Protein AF-A0A7K4H9S7-F1 (afdb_monomer_lite)

Sequence (208 aa):
MGQKSSYREFIDPIFLKMKRNSKYIYDKLTEPKIVKISIYFSLLTFLPGLIFGLIIAIRFGGFEYSIWFNWISDLGTTRYTPAPFILDLTCILSSIFIIPLILNLSRLYSSHQNHKLDNSKKEHYIVLFRRIFGYIGVASLLVGVIGMFFLGVFSLDRSPFDLHYYFSTSAFGGFAVGAFFTGLAIVLRKRIFPKPVGYFMIFGPSTA

Secondary structure (DSSP, 8-state):
--SSHHHHHHHHHHHHHHHHHHHHHHHHHT-HHHHHHHHHHHHHHHHHHHHHHHHHHHHH-SS---TTTS-GGGGGSTTT-S-THHHHHHHHHHHHHHHHHHHHHHHHHHS---------HHHHHHHHHHHHHHHHHHHHHHHHHHHHHHHHHS-GGG-GGGHHHHHHHHHHHHHHHHHHHHHHHHHT-TTSS-HHHHHHHHHSGGG-

pLDDT: mean 87.65, std 12.25, range [45.66, 98.25]

Foldseek 3Di:
DPDPPVVCVVVVVVVVVVVVVVVVVLVVLQPPVNLVVLVVQLCVLQPVLLVVLVVQLCPPAPDHDDVVPDDSLCSLDSNRGVCNLSLLVSLQRNLVSCLSVLSNLLVVLVDPPPDPPPVDPVVVVLNVLLSVLSVQLSVLLNQLSQLSNVLSVQRPVRHPPPVNVVSVCSNLRSQLSSLQSNLVSCCSDCDPDHNVSSVCSNCVSVVD

Radius of gyration: 21.33 Å; chains: 1; bounding box: 47×60×57 Å

Structure (mmCIF, N/CA/C/O backbone):
data_AF-A0A7K4H9S7-F1
#
_entry.id   AF-A0A7K4H9S7-F1
#
loop_
_atom_site.group_PDB
_atom_site.id
_atom_site.type_symbol
_atom_site.label_atom_id
_atom_site.label_alt_id
_atom_site.label_comp_id
_atom_site.label_asym_id
_atom_site.label_entity_id
_atom_site.label_seq_id
_atom_site.pdbx_PDB_ins_code
_atom_site.Cartn_x
_atom_site.Cartn_y
_atom_site.Cartn_z
_atom_site.occupancy
_atom_site.B_iso_or_equiv
_atom_site.auth_seq_id
_atom_site.auth_comp_id
_atom_site.auth_asym_id
_atom_site.auth_atom_id
_atom_site.pdbx_PDB_model_num
ATOM 1 N N . MET A 1 1 ? -22.709 46.909 10.731 1.00 52.44 1 MET A N 1
ATOM 2 C CA . MET A 1 1 ? -22.505 45.514 11.191 1.00 52.44 1 MET A CA 1
ATOM 3 C C . MET A 1 1 ? -23.595 44.637 10.575 1.00 52.44 1 MET A C 1
ATOM 5 O O . MET A 1 1 ? -24.706 44.678 11.071 1.00 52.44 1 MET A O 1
ATOM 9 N N . GLY A 1 2 ? -23.343 43.917 9.472 1.00 57.62 2 GLY A N 1
ATOM 10 C CA . GLY A 1 2 ? -24.426 43.173 8.792 1.00 57.62 2 GLY A CA 1
ATOM 11 C C . GLY A 1 2 ? -24.030 42.205 7.670 1.00 57.62 2 GLY A C 1
ATOM 12 O O . GLY A 1 2 ? -24.878 41.855 6.868 1.00 57.62 2 GLY A O 1
ATOM 13 N N . GLN A 1 3 ? -22.768 41.765 7.580 1.00 52.59 3 GLN A N 1
ATOM 14 C CA . GLN A 1 3 ? -22.287 40.975 6.426 1.00 52.59 3 GLN A CA 1
ATOM 15 C C . GLN A 1 3 ? -21.792 39.556 6.776 1.00 52.59 3 GLN A C 1
ATOM 17 O O . GLN A 1 3 ? -21.432 38.791 5.888 1.00 52.59 3 GLN A O 1
ATOM 22 N N . LYS A 1 4 ? -21.783 39.168 8.063 1.00 53.28 4 LYS A N 1
ATOM 23 C CA . LYS A 1 4 ? -21.276 37.854 8.520 1.00 53.28 4 LYS A CA 1
ATOM 24 C C . LYS A 1 4 ? -22.313 36.714 8.523 1.00 53.28 4 LYS A C 1
ATOM 26 O O . LYS A 1 4 ? -21.896 35.563 8.594 1.00 53.28 4 LYS A O 1
ATOM 31 N N . SER A 1 5 ? -23.622 36.992 8.455 1.00 60.56 5 SER A N 1
ATOM 32 C CA . SER A 1 5 ? -24.663 35.936 8.508 1.00 60.56 5 SER A CA 1
ATOM 33 C C . SER A 1 5 ? -24.851 35.224 7.157 1.00 60.56 5 SER A C 1
ATOM 35 O O . SER A 1 5 ? -24.863 33.997 7.115 1.00 60.56 5 SER A O 1
ATOM 37 N N . SER A 1 6 ? -24.824 35.966 6.045 1.00 64.06 6 SER A N 1
ATOM 38 C CA . SER A 1 6 ? -25.056 35.418 4.696 1.00 64.06 6 SER A CA 1
ATOM 39 C C . SER A 1 6 ? -24.000 34.391 4.239 1.00 64.06 6 SER A C 1
ATOM 41 O O . SER A 1 6 ? -24.334 33.414 3.573 1.00 64.06 6 SER A O 1
ATOM 43 N N . TYR A 1 7 ? -22.732 34.545 4.644 1.00 61.22 7 TYR A N 1
ATOM 44 C CA . TYR A 1 7 ? -21.669 33.597 4.279 1.00 61.22 7 TYR A CA 1
ATOM 45 C C . TYR A 1 7 ? -21.786 32.243 4.993 1.00 61.22 7 TYR A C 1
ATOM 47 O O . TYR A 1 7 ? -21.480 31.211 4.397 1.00 61.22 7 TYR A O 1
ATOM 55 N N . ARG A 1 8 ? -22.234 32.220 6.257 1.00 61.38 8 ARG A N 1
ATOM 56 C CA . ARG A 1 8 ? -22.433 30.961 6.998 1.00 61.38 8 ARG A CA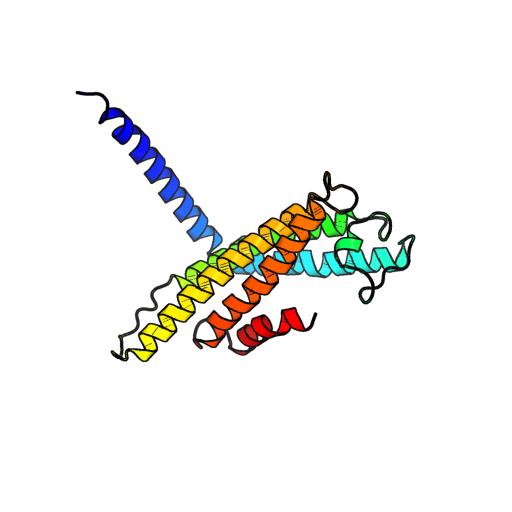 1
ATOM 57 C C . ARG A 1 8 ? -23.609 30.169 6.433 1.00 61.38 8 ARG A C 1
ATOM 59 O O . ARG A 1 8 ? -23.461 28.982 6.170 1.00 61.38 8 ARG A O 1
ATOM 66 N N . GLU A 1 9 ? -24.709 30.850 6.118 1.00 66.25 9 GLU A N 1
ATOM 67 C CA . GLU A 1 9 ? -25.906 30.233 5.527 1.00 66.25 9 GLU A CA 1
ATOM 68 C C . GLU A 1 9 ? -25.643 29.558 4.169 1.00 66.25 9 GLU A C 1
ATOM 70 O O . GLU A 1 9 ? -26.312 28.582 3.835 1.00 66.25 9 GLU A O 1
ATOM 75 N N . PHE A 1 10 ? -24.639 30.014 3.409 1.00 68.88 10 PHE A N 1
ATOM 76 C CA . PHE A 1 10 ? -24.241 29.391 2.141 1.00 68.88 10 PHE A CA 1
ATOM 77 C C . PHE A 1 10 ? -23.188 28.277 2.293 1.00 68.88 10 PHE A C 1
ATOM 79 O O . PHE A 1 10 ? -23.257 27.255 1.607 1.00 68.88 10 PHE A O 1
ATOM 86 N N . ILE A 1 11 ? -22.211 28.437 3.192 1.00 73.31 11 ILE A N 1
ATOM 87 C CA . ILE A 1 11 ? -21.112 27.469 3.369 1.00 73.31 11 ILE A CA 1
ATOM 88 C C . ILE A 1 11 ? -21.574 26.223 4.136 1.00 73.31 11 ILE A C 1
ATOM 90 O O . ILE A 1 11 ? -21.183 25.104 3.787 1.00 73.31 11 ILE A O 1
ATOM 94 N N . ASP A 1 12 ? -22.436 26.391 5.137 1.00 81.62 12 ASP A N 1
ATOM 95 C CA . ASP A 1 12 ? -22.930 25.300 5.979 1.00 81.62 12 ASP A CA 1
ATOM 96 C C . ASP A 1 12 ? -23.627 24.175 5.182 1.00 81.62 12 ASP A C 1
ATOM 98 O O . ASP A 1 12 ? -23.263 23.007 5.373 1.00 81.62 12 ASP A O 1
ATOM 102 N N . PRO A 1 13 ? -24.551 24.438 4.231 1.00 84.81 13 PRO A N 1
ATOM 103 C CA . PRO A 1 13 ? -25.171 23.374 3.440 1.00 84.81 13 PRO A CA 1
ATOM 104 C C . PRO A 1 13 ? -24.183 22.666 2.503 1.00 84.81 13 PRO A C 1
ATOM 106 O O . PRO A 1 13 ? -24.287 21.448 2.318 1.00 84.81 13 PRO A O 1
ATOM 109 N N . ILE A 1 14 ? -23.197 23.380 1.942 1.00 84.81 14 ILE A N 1
ATOM 110 C CA . ILE A 1 14 ? -22.151 22.779 1.095 1.00 84.81 14 ILE A CA 1
ATOM 111 C C . ILE A 1 14 ? -21.273 21.848 1.933 1.00 84.81 14 ILE A C 1
ATOM 113 O O . ILE A 1 14 ? -21.056 20.694 1.553 1.00 84.81 14 ILE A O 1
ATOM 117 N N . PHE A 1 15 ? -20.824 22.308 3.102 1.00 85.31 15 PHE A N 1
ATOM 118 C CA . PHE A 1 15 ? -19.991 21.519 4.003 1.00 85.31 15 PHE A CA 1
ATOM 119 C C . PHE A 1 15 ? -20.733 20.283 4.531 1.00 85.31 15 PHE A C 1
ATOM 121 O O . PHE A 1 15 ? -20.191 19.174 4.525 1.00 85.31 15 PHE A O 1
ATOM 128 N N . LEU A 1 16 ? -22.007 20.433 4.913 1.00 87.56 16 LEU A N 1
ATOM 129 C CA . LEU A 1 16 ? -22.864 19.315 5.319 1.00 87.56 16 LEU A CA 1
ATOM 130 C C . LEU A 1 16 ? -23.047 18.297 4.185 1.00 87.56 16 LEU A C 1
ATOM 132 O O . LEU A 1 16 ? -22.952 17.088 4.423 1.00 87.56 16 LEU A O 1
ATOM 136 N N . LYS A 1 17 ? -23.243 18.764 2.944 1.00 89.50 17 LYS A N 1
ATOM 137 C CA . LYS A 1 17 ? -23.333 17.901 1.757 1.00 89.50 17 LYS A CA 1
ATOM 138 C C . LYS A 1 17 ? -22.021 17.152 1.507 1.00 89.50 17 LYS A C 1
ATOM 140 O O . LYS A 1 17 ? -22.057 15.938 1.310 1.00 89.50 17 LYS A O 1
ATOM 145 N N . MET A 1 18 ? -20.872 17.830 1.574 1.00 87.88 18 MET A N 1
ATOM 146 C CA . MET A 1 18 ? -19.548 17.203 1.430 1.00 87.88 18 MET A CA 1
ATOM 147 C C . MET A 1 18 ? -19.296 16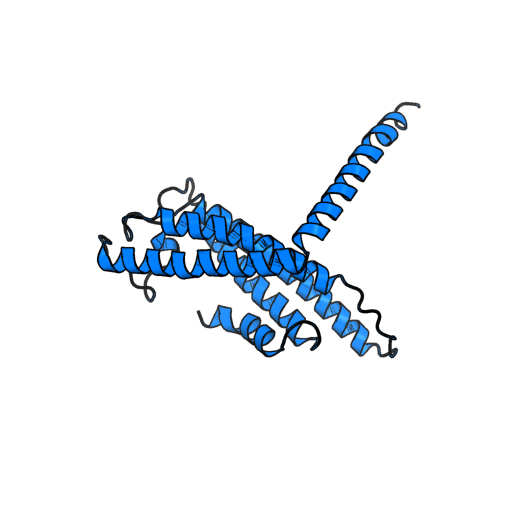.153 2.512 1.00 87.88 18 MET A C 1
ATOM 149 O O . MET A 1 18 ? -18.887 15.036 2.197 1.00 87.88 18 MET A O 1
ATOM 153 N N . LYS A 1 19 ? -19.610 16.468 3.773 1.00 90.12 19 LYS A N 1
ATOM 154 C CA . LYS A 1 19 ? -19.485 15.537 4.903 1.00 90.12 19 LYS A CA 1
ATOM 155 C C . LYS A 1 19 ? -20.365 14.300 4.717 1.00 90.12 19 LYS A C 1
ATOM 157 O O . LYS A 1 19 ? -19.905 13.183 4.947 1.00 90.12 19 LYS A O 1
ATOM 162 N N . ARG A 1 20 ? -21.613 14.481 4.269 1.00 90.44 20 ARG A N 1
ATOM 163 C CA . ARG A 1 20 ? -22.541 13.375 3.983 1.00 90.44 20 ARG A CA 1
ATOM 164 C C . ARG A 1 20 ? -22.033 12.496 2.841 1.00 90.44 20 ARG A C 1
ATOM 166 O O . ARG A 1 20 ? -22.052 11.276 2.971 1.00 90.44 20 ARG A O 1
ATOM 173 N N . ASN A 1 21 ? -21.542 13.105 1.764 1.00 91.56 21 ASN A N 1
ATOM 174 C CA . ASN A 1 21 ? -20.998 12.382 0.615 1.00 91.56 21 ASN A CA 1
ATOM 175 C C . ASN A 1 21 ? -19.716 11.621 0.976 1.00 91.56 21 ASN A C 1
ATOM 177 O O . ASN A 1 21 ? -19.591 10.452 0.630 1.00 91.56 21 ASN A O 1
ATOM 181 N N . SER A 1 22 ? -18.802 12.249 1.719 1.00 89.12 22 SER A N 1
ATOM 182 C CA . SER A 1 22 ? -17.575 11.612 2.210 1.00 89.12 22 SER A CA 1
ATOM 183 C C . SER A 1 22 ? -17.893 10.410 3.100 1.00 89.12 22 SER A C 1
ATOM 185 O O . SER A 1 22 ? -17.353 9.327 2.888 1.00 89.12 22 SER A O 1
ATOM 187 N N . LYS A 1 23 ? -18.858 10.556 4.020 1.00 91.19 23 LYS A N 1
ATOM 188 C CA . LYS A 1 23 ? -19.338 9.439 4.840 1.00 91.19 23 LYS A CA 1
ATOM 189 C C . LYS A 1 23 ? -19.920 8.312 3.984 1.00 91.19 23 LYS A C 1
ATOM 191 O O . LYS A 1 23 ? -19.557 7.165 4.193 1.00 91.19 23 LYS A O 1
ATOM 196 N N . TYR A 1 24 ? -20.773 8.628 3.011 1.00 93.44 24 TYR A N 1
ATOM 197 C CA . TYR A 1 24 ? -21.355 7.624 2.117 1.00 93.44 24 TYR A CA 1
ATOM 198 C C . TYR A 1 24 ? -20.285 6.860 1.319 1.00 93.44 24 TYR A C 1
ATOM 200 O O . TYR A 1 24 ? -20.331 5.635 1.242 1.00 93.44 24 TYR A O 1
ATOM 208 N N . ILE A 1 25 ? -19.293 7.569 0.769 1.00 92.75 25 ILE A N 1
ATOM 209 C CA . ILE A 1 25 ? -18.167 6.955 0.052 1.00 92.75 25 ILE A CA 1
ATOM 210 C C . ILE A 1 25 ? -17.357 6.065 0.998 1.00 92.75 25 ILE A C 1
ATOM 212 O O . ILE A 1 25 ? -17.068 4.923 0.656 1.00 92.75 25 ILE A O 1
ATOM 216 N N . TYR A 1 26 ? -17.027 6.559 2.192 1.00 93.44 26 TYR A N 1
ATOM 217 C CA . TYR A 1 26 ? -16.304 5.794 3.206 1.00 93.44 26 TYR A CA 1
ATOM 218 C C . TYR A 1 26 ? -17.061 4.527 3.625 1.00 93.44 26 TYR A C 1
ATOM 220 O O . TYR A 1 26 ? -16.482 3.441 3.663 1.00 93.44 26 TYR A O 1
ATOM 228 N N . ASP A 1 27 ? -18.361 4.641 3.896 1.00 93.81 27 ASP A N 1
ATOM 229 C CA . ASP A 1 27 ? -19.203 3.516 4.298 1.00 93.81 27 ASP A CA 1
ATOM 230 C C . ASP A 1 27 ? -19.249 2.453 3.196 1.00 93.81 27 ASP A C 1
ATOM 232 O O . ASP A 1 27 ? -19.072 1.273 3.499 1.00 93.81 27 ASP A O 1
ATOM 236 N N . LYS A 1 28 ? -19.377 2.876 1.929 1.00 95.38 28 LYS A N 1
ATOM 237 C CA . LYS A 1 28 ? -19.362 1.992 0.760 1.00 95.38 28 LYS A CA 1
ATOM 238 C C . LYS A 1 28 ? -18.003 1.314 0.574 1.00 95.38 28 LYS A C 1
ATOM 240 O O . LYS A 1 28 ? -17.934 0.093 0.502 1.00 95.38 28 LYS A O 1
ATOM 245 N N . LEU A 1 29 ? -16.905 2.076 0.550 1.00 94.50 29 LEU A N 1
ATOM 246 C CA . LEU A 1 29 ? -15.547 1.536 0.378 1.00 94.50 29 LEU A CA 1
ATOM 247 C C . LEU A 1 29 ? -15.145 0.565 1.496 1.00 94.50 29 LEU A C 1
ATOM 249 O O . LEU A 1 29 ? -14.322 -0.316 1.273 1.00 94.50 29 LEU A O 1
ATOM 253 N N . THR A 1 30 ? -15.727 0.703 2.688 1.00 95.12 30 THR A N 1
ATOM 254 C CA . THR A 1 30 ? -15.467 -0.189 3.828 1.00 95.12 30 THR A CA 1
ATOM 255 C C . THR A 1 30 ? -16.465 -1.342 3.953 1.00 95.12 30 THR A C 1
ATOM 257 O O . THR A 1 30 ? -16.426 -2.079 4.939 1.00 95.12 30 THR A O 1
ATOM 260 N N . GLU A 1 31 ? -17.353 -1.549 2.975 1.00 95.12 31 GLU A N 1
ATOM 261 C CA . GLU A 1 31 ? -18.225 -2.722 2.953 1.00 95.12 31 GLU A CA 1
ATOM 262 C C . GLU A 1 31 ? -17.398 -4.015 2.834 1.00 95.12 31 GLU A C 1
ATOM 264 O O . GLU A 1 31 ? -16.542 -4.110 1.951 1.00 95.12 31 GLU A O 1
ATOM 269 N N . PRO A 1 32 ? -17.679 -5.066 3.633 1.00 93.81 32 PRO A N 1
ATOM 270 C CA . PRO A 1 32 ? -16.899 -6.307 3.610 1.00 93.81 32 PRO A CA 1
ATOM 271 C C . PRO A 1 32 ? -16.787 -6.950 2.224 1.00 93.81 32 PRO A C 1
ATOM 273 O O . PRO A 1 32 ? -15.754 -7.529 1.895 1.00 93.81 32 PRO A O 1
ATOM 276 N N . LYS A 1 33 ? -17.838 -6.833 1.397 1.00 96.19 33 LYS A N 1
ATOM 277 C CA . LYS A 1 33 ? -17.833 -7.318 0.011 1.00 96.19 33 LYS A CA 1
ATOM 278 C C . LYS A 1 33 ? -16.808 -6.565 -0.838 1.00 96.19 33 LYS A C 1
ATOM 280 O O . LYS A 1 33 ? -16.013 -7.210 -1.513 1.00 96.19 33 LYS A O 1
ATOM 285 N N . ILE A 1 34 ? -16.802 -5.231 -0.766 1.00 96.50 34 ILE A N 1
ATOM 286 C CA . ILE A 1 34 ? -15.860 -4.388 -1.512 1.00 96.50 34 ILE A CA 1
ATOM 287 C C . ILE A 1 34 ? -14.441 -4.659 -1.028 1.00 96.50 34 ILE A C 1
ATOM 289 O O . ILE A 1 34 ? -13.596 -5.008 -1.839 1.00 96.50 34 ILE A O 1
ATOM 293 N N . VAL A 1 35 ? -14.203 -4.632 0.286 1.00 95.81 35 VAL A N 1
ATOM 294 C CA . VAL A 1 35 ? -12.881 -4.908 0.871 1.00 95.81 35 VAL A CA 1
ATOM 295 C C . VAL A 1 35 ? -12.344 -6.271 0.426 1.00 95.81 35 VAL A C 1
ATOM 297 O O . VAL A 1 35 ? -11.192 -6.366 0.015 1.00 95.81 35 VAL A O 1
ATOM 300 N N . LYS A 1 36 ? -13.169 -7.326 0.456 1.00 95.44 36 LYS A N 1
ATOM 301 C CA . LYS A 1 36 ? -12.761 -8.673 0.027 1.00 95.44 36 LYS A CA 1
ATOM 302 C C . LYS A 1 36 ? -12.381 -8.711 -1.456 1.00 95.44 36 LYS A C 1
ATOM 304 O O . LYS A 1 36 ? -11.350 -9.279 -1.800 1.00 95.44 36 LYS A O 1
ATOM 309 N N . ILE A 1 37 ? -13.197 -8.100 -2.316 1.00 96.69 37 ILE A N 1
ATOM 310 C CA . ILE A 1 37 ? -12.915 -7.983 -3.753 1.00 96.69 37 ILE A CA 1
ATOM 311 C C . ILE A 1 37 ? -11.605 -7.223 -3.966 1.00 96.69 37 ILE A C 1
ATOM 313 O O . ILE A 1 37 ? -10.736 -7.694 -4.692 1.00 96.69 37 ILE A O 1
ATOM 317 N N . SER A 1 38 ? -11.431 -6.096 -3.283 1.00 96.88 38 SER A N 1
ATOM 318 C CA . SER A 1 38 ? -10.234 -5.268 -3.370 1.00 96.88 38 SER A CA 1
ATOM 319 C C . SER A 1 38 ? -8.969 -6.011 -2.935 1.00 96.88 38 SER A C 1
ATOM 321 O O . SER A 1 38 ? -7.970 -5.918 -3.634 1.00 96.88 38 SER A O 1
ATOM 323 N N . ILE A 1 39 ? -9.022 -6.827 -1.874 1.00 94.81 39 ILE A N 1
ATOM 324 C CA . ILE A 1 39 ? -7.897 -7.692 -1.469 1.00 94.81 39 ILE A CA 1
ATOM 325 C C . ILE A 1 39 ? -7.534 -8.681 -2.583 1.00 94.81 39 ILE A C 1
ATOM 327 O O . ILE A 1 39 ? -6.356 -8.836 -2.910 1.00 94.81 39 ILE A O 1
ATOM 331 N N . TYR A 1 40 ? -8.525 -9.356 -3.177 1.00 96.00 40 TYR A N 1
ATOM 332 C CA . TYR A 1 40 ? -8.253 -10.300 -4.262 1.00 96.00 40 TYR A CA 1
ATOM 333 C C . TYR A 1 40 ? -7.664 -9.605 -5.481 1.00 96.00 40 TYR A C 1
ATOM 335 O O . TYR A 1 40 ? -6.671 -10.090 -6.011 1.00 96.00 40 TYR A O 1
ATOM 343 N N . PHE A 1 41 ? -8.223 -8.463 -5.887 1.00 96.12 41 PHE A N 1
ATOM 344 C CA . PHE A 1 41 ? -7.671 -7.688 -6.992 1.00 96.12 41 PHE A CA 1
ATOM 345 C C . PHE A 1 41 ? -6.258 -7.210 -6.685 1.00 96.12 41 PHE A C 1
ATOM 347 O O . PHE A 1 41 ? -5.393 -7.434 -7.515 1.00 96.12 41 PHE A O 1
ATOM 354 N N . SER A 1 42 ? -5.982 -6.662 -5.496 1.00 95.12 42 SER A N 1
ATOM 355 C CA . SER A 1 42 ? -4.628 -6.216 -5.150 1.00 95.12 42 SER A CA 1
ATOM 356 C C . SER A 1 42 ? -3.613 -7.358 -5.168 1.00 95.12 42 SER A C 1
ATOM 358 O O . SER A 1 42 ? -2.494 -7.170 -5.627 1.00 95.12 42 SER A O 1
ATOM 360 N N . LEU A 1 43 ? -3.988 -8.555 -4.699 1.00 93.25 43 LEU A N 1
ATOM 361 C CA . LEU A 1 43 ? -3.099 -9.721 -4.728 1.00 93.25 43 LEU A CA 1
ATOM 362 C C . LEU A 1 43 ? -2.902 -10.249 -6.154 1.00 93.25 43 LEU A C 1
ATOM 364 O O . LEU A 1 43 ? -1.782 -10.591 -6.526 1.00 93.25 43 LEU A O 1
ATOM 368 N N . LEU A 1 44 ? -3.978 -10.293 -6.945 1.00 94.25 44 LEU A N 1
ATOM 369 C CA . LEU A 1 44 ? -3.971 -10.772 -8.328 1.00 94.25 44 LEU A CA 1
ATOM 370 C C . LEU A 1 44 ? -3.286 -9.790 -9.287 1.00 94.25 44 LEU A C 1
ATOM 372 O O . LEU A 1 44 ? -2.765 -10.211 -10.312 1.00 94.25 44 LEU A O 1
ATOM 376 N N . THR A 1 45 ? -3.258 -8.497 -8.973 1.00 93.94 45 THR A N 1
ATOM 377 C CA . THR A 1 45 ? -2.460 -7.527 -9.725 1.00 93.94 45 THR A CA 1
ATOM 378 C C . THR A 1 45 ? -1.010 -7.564 -9.270 1.00 93.94 45 THR A C 1
ATOM 380 O O . THR A 1 45 ? -0.123 -7.692 -10.107 1.00 93.94 45 THR A O 1
ATOM 383 N N . PHE A 1 46 ? -0.754 -7.505 -7.957 1.00 93.81 46 PHE A N 1
ATOM 384 C CA . PHE A 1 46 ? 0.599 -7.332 -7.433 1.00 93.81 46 PHE A CA 1
ATOM 385 C C . PHE A 1 46 ? 1.503 -8.546 -7.655 1.00 93.81 46 PHE A C 1
ATOM 387 O O . PHE A 1 46 ? 2.569 -8.409 -8.249 1.00 93.81 46 PHE A O 1
ATOM 394 N N . LEU A 1 47 ? 1.089 -9.735 -7.200 1.00 94.19 47 LEU A N 1
ATOM 395 C CA . LEU A 1 47 ? 1.954 -10.919 -7.242 1.00 94.19 47 LEU A CA 1
ATOM 396 C C . LEU A 1 47 ? 2.216 -11.394 -8.680 1.00 94.19 47 LEU A C 1
ATOM 398 O O . LEU A 1 47 ? 3.385 -11.521 -9.042 1.00 94.19 47 LEU A O 1
ATOM 402 N N . PRO A 1 48 ? 1.193 -11.607 -9.534 1.00 94.75 48 PRO A N 1
ATOM 403 C CA . PRO A 1 48 ? 1.424 -11.925 -10.939 1.00 94.75 48 PRO A CA 1
ATOM 404 C C . PRO A 1 48 ? 2.210 -10.841 -11.670 1.00 94.75 48 PRO A C 1
ATOM 406 O O . PRO A 1 48 ? 3.139 -11.176 -12.393 1.00 94.75 48 PRO A O 1
ATOM 409 N N . GLY A 1 49 ? 1.894 -9.558 -11.460 1.00 94.31 49 GLY A N 1
ATOM 410 C CA . GLY A 1 49 ? 2.611 -8.451 -12.095 1.00 94.31 49 GLY A CA 1
ATOM 411 C C . GLY A 1 49 ? 4.105 -8.447 -11.766 1.00 94.31 49 GLY A C 1
ATOM 412 O O . GLY A 1 49 ? 4.936 -8.345 -12.668 1.00 94.31 49 GLY A O 1
ATOM 413 N N . LEU A 1 50 ? 4.451 -8.664 -10.493 1.00 93.81 50 LEU A N 1
ATOM 414 C CA . LEU A 1 50 ? 5.838 -8.791 -10.044 1.00 93.81 50 LEU A CA 1
ATOM 415 C C . LEU A 1 50 ? 6.529 -10.022 -10.649 1.00 93.81 50 LEU A C 1
ATOM 417 O O . LEU A 1 50 ? 7.645 -9.912 -11.153 1.00 93.81 50 LEU A O 1
ATOM 421 N N . ILE A 1 51 ? 5.865 -11.183 -10.639 1.00 94.69 51 ILE A N 1
ATOM 422 C CA . ILE A 1 51 ? 6.403 -12.426 -11.216 1.00 94.69 51 ILE A CA 1
ATOM 423 C C . ILE A 1 51 ? 6.636 -12.267 -12.723 1.00 94.69 51 ILE A C 1
ATOM 425 O O . ILE A 1 51 ? 7.690 -12.657 -13.219 1.00 94.69 51 ILE A O 1
ATOM 429 N N . PHE A 1 52 ? 5.694 -11.671 -13.457 1.00 94.06 52 PHE A N 1
ATOM 430 C CA . PHE A 1 52 ? 5.856 -11.413 -14.887 1.00 94.06 52 PHE A CA 1
ATOM 431 C C . PHE A 1 52 ? 7.000 -10.437 -15.157 1.00 94.06 52 PHE A C 1
ATOM 433 O O . PHE A 1 52 ? 7.825 -10.717 -16.024 1.00 94.06 52 PHE A O 1
ATOM 440 N N . GLY A 1 53 ? 7.094 -9.343 -14.396 1.00 92.81 53 GLY A N 1
ATOM 441 C CA . GLY A 1 53 ? 8.211 -8.401 -14.497 1.00 92.81 53 GLY A CA 1
ATOM 442 C C . GLY A 1 53 ? 9.562 -9.088 -14.285 1.00 92.81 53 GLY A C 1
ATOM 443 O O . GLY A 1 53 ? 10.478 -8.900 -15.083 1.00 92.81 53 GLY A O 1
ATOM 444 N N . LEU A 1 54 ? 9.650 -9.959 -13.277 1.00 93.06 54 LEU A N 1
ATOM 445 C CA . LEU A 1 54 ? 10.845 -10.744 -12.979 1.00 93.06 54 LEU A CA 1
ATOM 446 C C . LEU A 1 54 ? 11.203 -11.725 -14.104 1.00 93.06 54 LEU A C 1
ATOM 448 O O . LEU A 1 54 ? 12.351 -11.768 -14.540 1.00 93.06 54 LEU A O 1
ATOM 452 N N . ILE A 1 55 ? 10.234 -12.511 -14.584 1.00 93.38 55 ILE A N 1
ATOM 453 C CA . ILE A 1 55 ? 10.451 -13.467 -15.681 1.00 93.38 55 ILE A CA 1
ATOM 454 C C . ILE A 1 55 ? 10.949 -12.730 -16.924 1.00 93.38 55 ILE A C 1
ATOM 456 O O . ILE A 1 55 ? 11.870 -13.204 -17.590 1.00 93.38 55 ILE A O 1
ATOM 460 N N . ILE A 1 56 ? 10.362 -11.570 -17.224 1.00 93.31 56 ILE A N 1
ATOM 461 C CA . ILE A 1 56 ? 10.744 -10.769 -18.383 1.00 93.31 56 ILE A CA 1
ATOM 462 C C . ILE A 1 56 ? 12.159 -10.214 -18.223 1.00 93.31 56 ILE A C 1
ATOM 464 O O . ILE A 1 56 ? 12.946 -10.325 -19.160 1.00 93.31 56 ILE A O 1
ATOM 468 N N . ALA A 1 57 ? 12.511 -9.690 -17.048 1.00 93.06 57 ALA A N 1
ATOM 469 C CA . ALA A 1 57 ? 13.860 -9.200 -16.778 1.00 93.06 57 ALA A CA 1
ATOM 470 C C . ALA A 1 57 ? 14.914 -10.313 -16.907 1.00 93.06 57 ALA A C 1
ATOM 472 O O . ALA A 1 57 ? 15.922 -10.134 -17.580 1.00 93.06 57 ALA A O 1
ATOM 473 N N . ILE A 1 58 ? 14.657 -11.501 -16.347 1.00 90.94 58 ILE A N 1
ATOM 474 C CA . ILE A 1 58 ? 15.609 -12.624 -16.388 1.00 90.94 58 ILE A CA 1
ATOM 475 C C . ILE A 1 58 ? 15.772 -13.194 -17.805 1.00 90.94 58 ILE A C 1
ATOM 477 O O . ILE A 1 58 ? 16.860 -13.625 -18.179 1.00 90.94 58 ILE A O 1
ATOM 481 N N . ARG A 1 59 ? 14.691 -13.268 -18.593 1.00 91.88 59 ARG A N 1
ATOM 482 C CA . ARG A 1 59 ? 14.713 -13.927 -19.913 1.00 91.88 59 ARG A CA 1
ATOM 483 C C . ARG A 1 59 ? 15.031 -12.991 -21.072 1.00 91.88 59 ARG A C 1
ATOM 485 O O . ARG A 1 59 ? 15.581 -13.450 -22.068 1.00 91.88 59 ARG A O 1
ATOM 492 N N . PHE A 1 60 ? 14.631 -11.730 -20.965 1.00 91.38 60 PHE A N 1
ATOM 493 C CA . PHE A 1 60 ? 14.653 -10.764 -22.064 1.00 91.38 60 PHE A CA 1
ATOM 494 C C . PHE A 1 60 ? 15.314 -9.433 -21.678 1.00 91.38 60 PHE A C 1
ATOM 496 O O . PHE A 1 60 ? 15.365 -8.525 -22.506 1.00 91.38 60 PHE A O 1
ATOM 503 N N . GLY A 1 61 ? 15.789 -9.286 -20.437 1.00 86.06 61 GLY A N 1
ATOM 504 C CA . GLY A 1 61 ? 16.537 -8.115 -19.990 1.00 86.06 61 GLY A CA 1
ATOM 505 C C . GLY A 1 61 ? 17.915 -8.032 -20.639 1.00 86.06 61 GLY A C 1
ATOM 506 O O . GLY A 1 61 ? 18.549 -9.046 -20.923 1.00 86.06 61 GLY A O 1
ATOM 507 N N . GLY A 1 62 ? 18.384 -6.805 -20.878 1.00 77.12 62 GLY A N 1
ATOM 508 C CA . GLY A 1 62 ? 19.727 -6.564 -21.416 1.00 77.12 62 GLY A CA 1
ATOM 509 C C . GLY A 1 62 ? 20.838 -6.707 -20.371 1.00 77.12 62 GLY A C 1
ATOM 510 O O . GLY A 1 62 ? 21.987 -6.950 -20.728 1.00 77.12 62 GLY A O 1
ATOM 511 N N . PHE A 1 63 ? 20.498 -6.570 -19.087 1.00 81.12 63 PHE A N 1
ATOM 512 C CA . PHE A 1 63 ? 21.406 -6.710 -17.950 1.00 81.12 63 PHE A CA 1
ATOM 513 C C . PHE A 1 63 ? 20.889 -7.782 -16.991 1.00 81.12 63 PHE A C 1
ATOM 515 O O . PHE A 1 63 ? 19.679 -7.945 -16.834 1.00 81.12 63 PHE A O 1
ATOM 522 N N . GLU A 1 64 ? 21.805 -8.482 -16.318 1.00 85.69 64 GLU A N 1
ATOM 523 C CA . GLU A 1 64 ? 21.459 -9.506 -15.331 1.00 85.69 64 GLU A CA 1
ATOM 524 C C . GLU A 1 64 ? 20.766 -8.871 -14.118 1.00 85.69 64 GLU A C 1
ATOM 526 O O . GLU A 1 64 ? 21.401 -8.236 -13.278 1.00 85.69 64 GLU A O 1
ATOM 531 N N . TYR A 1 65 ? 19.444 -9.030 -14.043 1.00 88.38 65 TYR A N 1
ATOM 532 C CA . TYR A 1 65 ? 18.659 -8.684 -12.863 1.00 88.38 65 TYR A CA 1
ATOM 533 C C . TYR A 1 65 ? 18.668 -9.846 -11.865 1.00 88.38 65 TYR A C 1
ATOM 535 O O . TYR A 1 65 ? 18.321 -10.978 -12.212 1.00 88.38 65 TYR A O 1
ATOM 543 N N . SER A 1 66 ? 18.980 -9.557 -10.603 1.00 87.75 66 SER A N 1
ATOM 544 C CA . SER A 1 66 ? 18.856 -10.501 -9.491 1.00 87.75 66 SER A CA 1
ATOM 545 C C . SER A 1 66 ? 18.143 -9.850 -8.313 1.00 87.75 66 SER A C 1
ATOM 547 O O . SER A 1 66 ? 18.565 -8.803 -7.836 1.00 87.75 66 SER A O 1
ATOM 549 N N . ILE A 1 67 ? 17.115 -10.512 -7.770 1.00 85.31 67 ILE A N 1
ATOM 550 C CA . ILE A 1 67 ? 16.365 -10.023 -6.594 1.00 85.31 67 ILE A CA 1
ATOM 551 C C . ILE A 1 67 ? 17.280 -9.811 -5.377 1.00 85.31 67 ILE A C 1
ATOM 553 O O . ILE A 1 67 ? 16.994 -8.980 -4.524 1.00 85.31 67 ILE A O 1
ATOM 557 N N . TRP A 1 68 ? 18.390 -10.54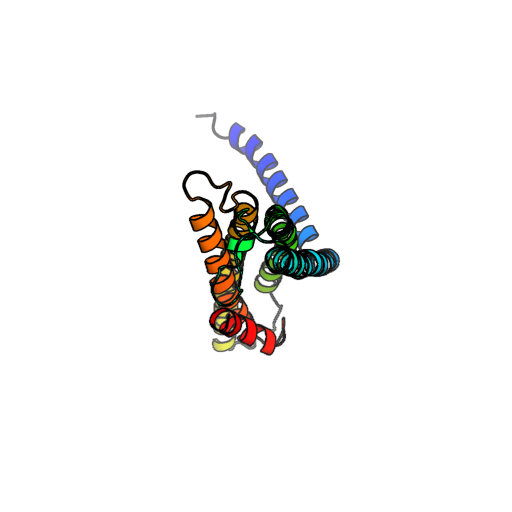7 -5.292 1.00 85.50 68 TRP A N 1
ATOM 558 C CA . TRP A 1 68 ? 19.327 -10.444 -4.171 1.00 85.50 68 TRP A CA 1
ATOM 559 C C . TRP A 1 68 ? 20.239 -9.217 -4.245 1.00 85.50 68 TRP A C 1
ATOM 561 O O . TRP A 1 68 ? 20.792 -8.814 -3.226 1.00 85.50 68 TRP A O 1
ATOM 571 N N . PHE A 1 69 ? 20.426 -8.650 -5.439 1.00 87.06 69 PHE A N 1
ATOM 572 C CA . PHE A 1 69 ? 21.403 -7.585 -5.687 1.00 87.06 69 PHE A CA 1
ATOM 573 C C . PHE A 1 69 ? 20.782 -6.311 -6.271 1.00 87.06 69 PHE A C 1
ATOM 575 O O . PHE A 1 69 ? 21.435 -5.270 -6.288 1.00 87.06 69 PHE A O 1
ATOM 582 N N . ASN A 1 70 ? 19.534 -6.378 -6.734 1.00 90.00 70 ASN A N 1
ATOM 583 C CA . ASN A 1 70 ? 18.806 -5.278 -7.350 1.00 90.00 70 ASN A CA 1
ATOM 584 C C . ASN A 1 70 ? 17.523 -4.972 -6.583 1.00 90.00 70 ASN A C 1
ATOM 586 O O . ASN A 1 70 ? 16.898 -5.849 -5.985 1.00 90.00 70 ASN A O 1
ATOM 590 N N . TRP A 1 71 ? 17.089 -3.718 -6.656 1.00 89.31 71 TRP A N 1
ATOM 591 C CA . TRP A 1 71 ? 15.831 -3.303 -6.055 1.00 89.31 71 TRP A CA 1
ATOM 592 C C . TRP A 1 71 ? 14.649 -3.795 -6.891 1.00 89.31 71 TRP A C 1
ATOM 594 O O . TRP A 1 71 ? 14.730 -3.948 -8.109 1.00 89.31 71 TRP A O 1
ATOM 604 N N . ILE A 1 72 ? 13.490 -3.990 -6.263 1.00 89.69 72 ILE A N 1
ATOM 605 C CA . ILE A 1 72 ? 12.251 -4.288 -7.005 1.00 89.69 72 ILE A CA 1
ATOM 606 C C . ILE A 1 72 ? 11.917 -3.144 -7.972 1.00 89.69 72 ILE A C 1
ATOM 608 O O . ILE A 1 72 ? 11.470 -3.387 -9.089 1.00 89.69 72 ILE A O 1
ATOM 612 N N . SER A 1 73 ? 12.183 -1.899 -7.569 1.00 88.69 73 SER A N 1
ATOM 613 C CA . SER A 1 73 ? 12.007 -0.719 -8.416 1.00 88.69 73 SER A CA 1
ATOM 614 C C . SER A 1 73 ? 12.870 -0.738 -9.675 1.00 88.69 73 SER A C 1
ATOM 616 O O . SER A 1 73 ? 12.481 -0.111 -10.655 1.00 88.69 73 SER A O 1
ATOM 618 N N . ASP A 1 74 ? 13.980 -1.486 -9.696 1.00 90.81 74 ASP A N 1
ATOM 619 C CA . ASP A 1 74 ? 14.824 -1.639 -10.888 1.00 90.81 74 ASP A CA 1
ATOM 620 C C . ASP A 1 74 ? 14.098 -2.422 -12.003 1.00 90.81 74 ASP A C 1
ATOM 622 O O . ASP A 1 74 ? 14.439 -2.299 -13.175 1.00 90.81 74 ASP A O 1
ATOM 626 N N . LEU A 1 75 ? 13.014 -3.146 -11.694 1.00 90.81 75 LEU A N 1
ATOM 627 C CA . LEU A 1 75 ? 12.097 -3.672 -12.717 1.00 90.81 75 LEU A CA 1
ATOM 628 C C . LEU A 1 75 ? 11.280 -2.560 -13.408 1.00 90.81 75 LEU A C 1
ATOM 630 O O . LEU A 1 75 ? 10.513 -2.836 -14.321 1.00 90.81 75 LEU A O 1
ATOM 634 N N . GLY A 1 76 ? 11.404 -1.305 -12.978 1.00 89.81 76 GLY A N 1
ATOM 635 C CA . GLY A 1 76 ? 10.792 -0.130 -13.602 1.00 89.81 76 GLY A CA 1
ATOM 636 C C . GLY A 1 76 ? 11.704 0.594 -14.598 1.00 89.81 76 GLY A C 1
ATOM 637 O O . GLY A 1 76 ? 11.328 1.666 -15.077 1.00 89.81 76 GLY A O 1
ATOM 638 N N . THR A 1 77 ? 12.890 0.047 -14.905 1.00 90.50 77 THR A N 1
ATOM 639 C CA . THR A 1 77 ? 13.812 0.602 -15.912 1.00 90.50 77 THR A CA 1
ATOM 640 C C . THR A 1 77 ? 13.963 -0.304 -17.134 1.00 90.50 77 THR A C 1
ATOM 642 O O . THR A 1 77 ? 14.058 -1.529 -17.036 1.00 90.50 77 THR A O 1
ATOM 645 N N . THR A 1 78 ? 14.052 0.335 -18.299 1.00 91.00 78 THR A N 1
ATOM 646 C CA . THR A 1 78 ? 14.410 -0.247 -19.599 1.00 91.00 78 THR A CA 1
ATOM 647 C C . THR A 1 78 ? 15.780 -0.917 -19.597 1.00 91.00 78 THR A C 1
ATOM 649 O O . THR A 1 78 ? 16.038 -1.786 -20.429 1.00 91.00 78 THR A O 1
ATOM 652 N N . ARG A 1 79 ? 16.648 -0.566 -18.637 1.00 90.12 79 ARG A N 1
ATOM 653 C CA . ARG A 1 79 ? 17.942 -1.221 -18.442 1.00 90.12 79 ARG A CA 1
ATOM 654 C C . ARG A 1 79 ? 17.782 -2.701 -18.089 1.00 90.12 79 ARG A C 1
ATOM 656 O O . ARG A 1 79 ? 18.459 -3.538 -18.675 1.00 90.12 79 ARG A O 1
ATOM 663 N N . TYR A 1 80 ? 16.904 -3.029 -17.142 1.00 90.56 80 TYR A N 1
ATOM 664 C CA . TYR A 1 80 ? 16.750 -4.405 -16.653 1.00 90.56 80 TYR A CA 1
ATOM 665 C C . TYR A 1 80 ? 15.568 -5.137 -17.278 1.00 90.56 80 TYR A C 1
ATOM 667 O O . TYR A 1 80 ? 15.598 -6.360 -17.373 1.00 90.56 80 TYR A O 1
ATOM 675 N N . THR A 1 81 ? 14.538 -4.424 -17.734 1.00 91.62 81 THR A N 1
ATOM 676 C CA . THR A 1 81 ? 13.382 -5.050 -18.376 1.00 91.62 81 THR A CA 1
ATOM 677 C C . THR A 1 81 ? 12.973 -4.316 -19.648 1.00 91.62 81 THR A C 1
ATOM 679 O O . THR A 1 81 ? 12.818 -3.100 -19.631 1.00 91.62 81 THR A O 1
ATOM 682 N N . PRO A 1 82 ? 12.713 -5.021 -20.761 1.00 91.12 82 PRO A N 1
ATOM 683 C CA . PRO A 1 82 ? 12.151 -4.402 -21.962 1.00 91.12 82 PRO A CA 1
ATOM 684 C C . PRO A 1 82 ? 10.697 -3.926 -21.778 1.00 91.12 82 PRO A C 1
ATOM 686 O O . PRO A 1 82 ? 10.184 -3.189 -22.618 1.00 91.12 82 PRO A O 1
ATOM 689 N N . ALA A 1 83 ? 10.019 -4.327 -20.696 1.00 92.25 83 ALA A N 1
ATOM 690 C CA . ALA A 1 83 ? 8.625 -3.978 -20.416 1.00 92.25 83 ALA A CA 1
ATOM 691 C C . ALA A 1 83 ? 8.445 -3.359 -19.010 1.00 92.25 83 ALA A C 1
ATOM 693 O O . ALA A 1 83 ? 7.701 -3.902 -18.188 1.00 92.25 83 ALA A O 1
ATOM 694 N N . PRO A 1 84 ? 9.077 -2.204 -18.712 1.00 92.06 84 PRO A N 1
ATOM 695 C CA . PRO A 1 84 ? 9.041 -1.590 -17.376 1.00 92.06 84 PRO A CA 1
ATOM 696 C C . PRO A 1 84 ? 7.636 -1.141 -16.956 1.00 92.06 84 PRO A C 1
ATOM 698 O O . PRO A 1 84 ? 7.301 -1.122 -15.775 1.00 92.06 84 PRO A O 1
ATOM 701 N N . PHE A 1 85 ? 6.765 -0.866 -17.933 1.00 93.19 85 PHE A N 1
ATOM 702 C CA . PHE A 1 85 ? 5.372 -0.486 -17.693 1.00 93.19 85 PHE A CA 1
ATOM 703 C C . PHE A 1 85 ? 4.562 -1.552 -16.935 1.00 93.19 85 PHE A C 1
ATOM 705 O O . PHE A 1 85 ? 3.516 -1.230 -16.374 1.00 93.19 85 PHE A O 1
ATOM 712 N N . ILE A 1 86 ? 5.012 -2.814 -16.910 1.00 94.31 86 ILE A N 1
ATOM 713 C CA . ILE A 1 86 ? 4.349 -3.882 -16.154 1.00 94.31 86 ILE A CA 1
ATOM 714 C C . ILE A 1 86 ? 4.427 -3.592 -14.657 1.00 94.31 86 ILE A C 1
ATOM 716 O O . ILE A 1 86 ? 3.398 -3.666 -13.981 1.00 94.31 86 ILE A O 1
ATOM 720 N N . LEU A 1 87 ? 5.608 -3.227 -14.142 1.00 93.88 87 LEU A N 1
ATOM 721 C CA . LEU A 1 87 ? 5.760 -2.858 -12.734 1.00 93.88 87 LEU A CA 1
ATOM 722 C C . LEU A 1 87 ? 4.920 -1.617 -12.419 1.00 93.88 87 LEU A C 1
ATOM 724 O O . LEU A 1 87 ? 4.184 -1.601 -11.436 1.00 93.88 87 LEU A O 1
ATOM 728 N N . ASP A 1 88 ? 4.961 -0.620 -13.297 1.00 94.69 88 ASP A N 1
ATOM 729 C CA . ASP A 1 88 ? 4.260 0.648 -13.101 1.00 94.69 88 ASP A CA 1
ATOM 730 C C . ASP A 1 88 ? 2.744 0.472 -12.982 1.00 94.69 88 ASP A C 1
ATOM 732 O O . ASP A 1 88 ? 2.128 0.917 -12.009 1.00 94.69 88 ASP A O 1
ATOM 736 N N . LEU A 1 89 ? 2.138 -0.249 -13.932 1.00 96.00 89 LEU A N 1
ATOM 737 C CA . LEU A 1 89 ? 0.713 -0.580 -13.891 1.00 96.00 89 LEU A CA 1
ATOM 738 C C . LEU A 1 89 ? 0.376 -1.438 -12.673 1.00 96.00 89 LEU A C 1
ATOM 740 O O . LEU A 1 89 ? -0.664 -1.240 -12.046 1.00 96.00 89 LEU A O 1
ATOM 744 N N . THR A 1 90 ? 1.266 -2.360 -12.309 1.00 96.38 90 THR A N 1
ATOM 745 C CA . THR A 1 90 ? 1.102 -3.197 -11.122 1.00 96.38 90 THR A CA 1
ATOM 746 C C . THR A 1 90 ? 1.043 -2.348 -9.853 1.00 96.38 90 THR A C 1
ATOM 748 O O . THR A 1 90 ? 0.135 -2.530 -9.039 1.00 96.38 90 THR A O 1
ATOM 751 N N . CYS A 1 91 ? 1.950 -1.384 -9.696 1.00 96.00 91 CYS A N 1
ATOM 752 C CA . CYS A 1 91 ? 1.990 -0.465 -8.562 1.00 96.00 91 CYS A CA 1
ATOM 753 C C . CYS A 1 91 ? 0.759 0.454 -8.511 1.00 96.00 91 CYS A C 1
ATOM 755 O O . CYS A 1 91 ? 0.116 0.573 -7.462 1.00 96.00 91 CYS A O 1
ATOM 757 N N . ILE A 1 92 ? 0.371 1.039 -9.647 1.00 97.31 92 ILE A N 1
ATOM 758 C CA . ILE A 1 92 ? -0.804 1.918 -9.755 1.00 97.31 92 ILE A CA 1
ATOM 759 C C . ILE A 1 92 ? -2.095 1.159 -9.428 1.00 97.31 92 ILE A C 1
ATOM 761 O O . ILE A 1 92 ? -2.880 1.600 -8.591 1.00 97.31 92 ILE A O 1
ATOM 765 N N . LEU A 1 93 ? -2.329 -0.000 -10.045 1.00 97.19 93 LEU A N 1
ATOM 766 C CA . LEU A 1 93 ? -3.566 -0.752 -9.822 1.00 97.19 93 LEU A CA 1
ATOM 767 C C . LEU A 1 93 ? -3.637 -1.290 -8.392 1.00 97.19 93 LEU A C 1
ATOM 769 O O . LEU A 1 93 ? -4.655 -1.129 -7.717 1.00 97.19 93 LEU A O 1
ATOM 773 N N . SER A 1 94 ? -2.546 -1.881 -7.901 1.00 96.62 94 SER A N 1
ATOM 774 C CA . SER A 1 94 ? -2.524 -2.467 -6.559 1.00 96.62 94 SER A CA 1
ATOM 775 C C . SER A 1 94 ? -2.732 -1.403 -5.482 1.00 96.62 94 SER A C 1
ATOM 777 O O . SER A 1 94 ? -3.511 -1.625 -4.558 1.00 96.62 94 SER A O 1
ATOM 779 N N . SER A 1 95 ? -2.117 -0.223 -5.622 1.00 97.25 95 SER A N 1
ATOM 780 C CA . SER A 1 95 ? -2.291 0.882 -4.669 1.00 97.25 95 SER A CA 1
ATOM 781 C C . SER A 1 95 ? -3.752 1.345 -4.572 1.00 97.25 95 SER A C 1
ATOM 783 O O . SER A 1 95 ? -4.263 1.492 -3.461 1.00 97.25 95 SER A O 1
ATOM 785 N N . ILE A 1 96 ? -4.475 1.457 -5.695 1.00 97.44 96 ILE A N 1
ATOM 786 C CA . ILE A 1 96 ? -5.913 1.790 -5.705 1.00 97.44 96 ILE A CA 1
ATOM 787 C C . ILE A 1 96 ? -6.726 0.744 -4.929 1.00 97.44 96 ILE A C 1
ATOM 789 O O . ILE A 1 96 ? -7.561 1.094 -4.089 1.00 97.44 96 ILE A O 1
ATOM 793 N N . PHE A 1 97 ? -6.475 -0.544 -5.177 1.00 97.19 97 PHE A N 1
ATOM 794 C CA . PHE A 1 97 ? -7.217 -1.629 -4.531 1.00 97.19 97 PHE A CA 1
ATOM 795 C C . PHE A 1 97 ? -6.819 -1.864 -3.065 1.00 97.19 97 PHE A C 1
ATOM 797 O O . PHE A 1 97 ? -7.588 -2.450 -2.309 1.00 97.19 97 PHE A O 1
ATOM 804 N N . ILE A 1 98 ? -5.681 -1.354 -2.597 1.00 96.75 98 ILE A N 1
ATOM 805 C CA . ILE A 1 98 ? -5.314 -1.429 -1.174 1.00 96.75 98 ILE A CA 1
ATOM 806 C C . ILE A 1 98 ? -6.079 -0.386 -0.331 1.00 96.75 98 ILE A C 1
ATOM 808 O O . ILE A 1 98 ? -6.312 -0.609 0.861 1.00 96.75 98 ILE A O 1
ATOM 812 N N . ILE A 1 99 ? -6.551 0.723 -0.920 1.00 97.19 99 ILE A N 1
ATOM 813 C CA . ILE A 1 99 ? -7.247 1.800 -0.183 1.00 97.19 99 ILE A CA 1
ATOM 814 C C . ILE A 1 99 ? -8.462 1.287 0.620 1.00 97.19 99 ILE A C 1
ATOM 816 O O . ILE A 1 99 ? -8.521 1.561 1.824 1.00 97.19 99 ILE A O 1
ATOM 820 N N . PRO A 1 100 ? -9.413 0.520 0.041 1.00 97.00 100 PRO A N 1
ATOM 821 C CA . PRO A 1 100 ? -10.548 -0.039 0.785 1.00 97.00 100 PRO A CA 1
ATOM 822 C C . PRO A 1 100 ? -10.143 -0.838 2.029 1.00 97.00 100 PRO A C 1
ATOM 824 O O . PRO A 1 100 ? -10.766 -0.705 3.085 1.00 97.00 100 PRO A O 1
ATOM 827 N N . LEU A 1 101 ? -9.065 -1.624 1.938 1.00 95.12 101 LEU A N 1
ATOM 828 C CA . LEU A 1 101 ? -8.532 -2.390 3.064 1.00 95.12 101 LEU A CA 1
ATOM 829 C C . LEU A 1 101 ? -8.047 -1.467 4.191 1.00 95.12 101 LEU A C 1
ATOM 831 O O . LEU A 1 101 ? -8.422 -1.668 5.349 1.00 95.12 101 LEU A O 1
ATOM 835 N N . ILE A 1 102 ? -7.266 -0.433 3.866 1.00 96.12 102 ILE A N 1
ATOM 836 C CA . ILE A 1 102 ? -6.743 0.519 4.861 1.00 96.12 102 ILE A CA 1
ATOM 837 C C . ILE A 1 102 ? -7.882 1.294 5.537 1.00 96.12 102 ILE A C 1
ATOM 839 O O . ILE A 1 102 ? -7.902 1.448 6.763 1.00 96.12 102 ILE A O 1
ATOM 843 N N . LEU A 1 103 ? -8.874 1.744 4.765 1.00 95.38 103 LEU A N 1
ATOM 844 C CA . LEU A 1 103 ? -10.043 2.435 5.315 1.00 95.38 103 LEU A CA 1
ATOM 845 C C . LEU A 1 103 ? -10.857 1.525 6.244 1.00 95.38 103 LEU A C 1
ATOM 847 O O . LEU A 1 103 ? -11.342 1.976 7.288 1.00 95.38 103 LEU A O 1
ATOM 851 N N . ASN A 1 104 ? -10.965 0.237 5.909 1.00 93.81 104 ASN A N 1
ATOM 852 C CA . ASN A 1 104 ? -11.632 -0.743 6.756 1.00 93.81 104 ASN A CA 1
ATOM 853 C C . ASN A 1 104 ? -10.867 -0.985 8.069 1.00 93.81 104 ASN A C 1
ATOM 855 O O . ASN A 1 104 ? -11.491 -1.072 9.126 1.00 93.81 104 ASN A O 1
ATOM 859 N N . LEU A 1 105 ? -9.527 -0.994 8.053 1.00 91.62 105 LEU A N 1
ATOM 860 C CA . LEU A 1 105 ? -8.725 -1.026 9.286 1.00 91.62 105 LEU A CA 1
ATOM 861 C C . LEU A 1 105 ? -9.042 0.171 10.194 1.00 91.62 105 LEU A C 1
ATOM 863 O O . LEU A 1 105 ? -9.291 -0.010 11.387 1.00 91.62 105 LEU A O 1
ATOM 867 N N . SER A 1 106 ? -9.144 1.378 9.628 1.00 91.62 106 SER A N 1
ATOM 868 C CA . SER A 1 106 ? -9.572 2.573 10.372 1.00 91.62 106 SER A CA 1
ATOM 869 C C . SER A 1 106 ? -10.948 2.388 11.024 1.00 91.62 106 SER A C 1
ATOM 871 O O . SER A 1 106 ? -11.139 2.713 12.201 1.00 91.62 106 SER A O 1
ATOM 873 N N . ARG A 1 107 ? -11.898 1.775 10.302 1.00 89.31 107 ARG A N 1
ATOM 874 C CA . ARG A 1 107 ? -13.239 1.463 10.823 1.00 89.31 107 ARG A CA 1
ATOM 875 C C . ARG A 1 107 ? -13.173 0.509 12.013 1.00 89.31 107 ARG A C 1
ATOM 877 O O . ARG A 1 107 ? -13.839 0.735 13.022 1.00 89.31 107 ARG A O 1
ATOM 884 N N . LEU A 1 108 ? -12.333 -0.520 11.924 1.00 87.31 108 LEU A N 1
ATOM 885 C CA . LEU A 1 108 ? -12.126 -1.522 12.974 1.00 87.31 108 LEU A CA 1
ATOM 886 C C . LEU A 1 108 ? -11.457 -0.942 14.233 1.00 87.31 108 LEU A C 1
ATOM 888 O O . LEU A 1 108 ? -11.728 -1.398 15.350 1.00 87.31 108 LEU A O 1
ATOM 892 N N . TYR A 1 109 ? -10.610 0.078 14.081 1.00 85.38 109 TYR A N 1
ATOM 893 C CA . TYR A 1 109 ? -10.032 0.824 15.206 1.00 85.38 109 TYR A CA 1
ATOM 894 C C . TYR A 1 109 ? -10.985 1.881 15.779 1.00 85.38 109 TYR A C 1
ATOM 896 O O . TYR A 1 109 ? -10.907 2.202 16.967 1.00 85.38 109 TYR A O 1
ATOM 904 N N . SER A 1 110 ? -11.908 2.395 14.963 1.00 80.81 110 SER A N 1
ATOM 905 C CA . SER A 1 110 ? -12.905 3.384 15.377 1.00 80.81 110 SER A CA 1
ATOM 906 C C . SER A 1 110 ? -14.115 2.772 16.085 1.00 80.81 110 SER A C 1
ATOM 908 O O . SER A 1 110 ? -14.646 3.377 17.020 1.00 80.81 110 SER A O 1
ATOM 910 N N . SER A 1 111 ? -14.544 1.579 15.656 1.00 71.06 111 SER A N 1
ATOM 911 C CA . SER A 1 111 ? -15.726 0.900 16.185 1.00 71.06 111 SER A CA 1
ATOM 912 C C . SER A 1 111 ? -15.622 0.751 17.700 1.00 71.06 111 SER A C 1
ATOM 914 O O . SER A 1 111 ? -14.785 -0.002 18.206 1.00 71.06 111 SER A O 1
ATOM 916 N N . HIS A 1 112 ? -16.513 1.442 18.419 1.00 55.69 112 HIS A N 1
ATOM 917 C CA . HIS A 1 112 ? -16.787 1.166 19.823 1.00 55.69 112 HIS A CA 1
ATOM 918 C C . HIS A 1 112 ? -17.271 -0.276 19.898 1.00 55.69 112 HIS A C 1
ATOM 920 O O . HIS A 1 112 ? -18.418 -0.587 19.588 1.00 55.69 112 HIS A O 1
ATOM 926 N N . GLN A 1 113 ? -16.384 -1.194 20.265 1.00 55.88 113 GLN A N 1
ATOM 927 C CA . GLN A 1 113 ? -16.865 -2.458 20.779 1.00 55.88 113 GLN A CA 1
ATOM 928 C C . GLN A 1 113 ? -17.503 -2.110 22.118 1.00 55.88 113 GLN A C 1
ATOM 930 O O . GLN A 1 113 ? -16.774 -1.810 23.062 1.00 55.88 113 GLN A O 1
ATOM 935 N N . ASN A 1 114 ? -18.841 -2.071 22.138 1.00 45.66 114 ASN A N 1
ATOM 936 C CA . ASN A 1 114 ? -19.688 -1.943 23.322 1.00 45.66 114 ASN A CA 1
ATOM 937 C C . ASN A 1 114 ? -19.323 -3.062 24.293 1.00 45.66 114 ASN A C 1
ATOM 939 O O . ASN A 1 114 ? -19.938 -4.125 24.328 1.00 45.66 114 ASN A O 1
ATOM 943 N N . HIS A 1 115 ? -18.249 -2.856 25.032 1.00 52.19 115 HIS A N 1
ATOM 944 C CA . HIS A 1 115 ? -17.896 -3.708 26.131 1.00 52.19 115 HIS A CA 1
ATOM 945 C C . HIS A 1 115 ? -18.583 -3.130 27.347 1.00 52.19 115 HIS A C 1
ATOM 947 O O . HIS A 1 115 ? -18.428 -1.949 27.655 1.00 52.19 115 HIS A O 1
ATOM 953 N N . LYS A 1 116 ? -19.326 -4.000 28.037 1.00 48.62 116 LYS A N 1
ATOM 954 C CA . LYS A 1 116 ? -19.508 -3.885 29.477 1.00 48.62 116 LYS A CA 1
ATOM 955 C C . LYS A 1 116 ? -18.110 -3.619 30.029 1.00 48.62 116 LYS A C 1
ATOM 957 O O . LYS A 1 116 ? -17.249 -4.493 29.946 1.00 48.62 116 LYS A O 1
ATOM 962 N N . LEU A 1 117 ? -17.852 -2.369 30.397 1.00 52.78 117 LEU A N 1
ATOM 963 C CA . LEU A 1 117 ? -16.638 -1.969 31.079 1.00 52.78 117 LEU A CA 1
ATOM 964 C C . LEU A 1 117 ? -16.651 -2.753 32.385 1.00 52.78 117 LEU A C 1
ATOM 966 O O . LEU A 1 117 ? -17.249 -2.322 33.364 1.00 52.78 117 LEU A O 1
ATOM 970 N N . ASP A 1 118 ? -16.010 -3.918 32.404 1.00 53.22 118 ASP A N 1
ATOM 971 C CA . ASP A 1 118 ? -15.349 -4.302 33.637 1.00 53.22 118 ASP A CA 1
ATOM 972 C C . ASP A 1 118 ? -14.374 -3.159 33.902 1.00 53.22 118 ASP A C 1
ATOM 974 O O . ASP A 1 118 ? -13.471 -2.908 33.100 1.00 53.22 118 ASP A O 1
ATOM 978 N N . ASN A 1 119 ? -14.658 -2.393 34.957 1.00 58.59 119 ASN A N 1
ATOM 979 C CA . ASN A 1 119 ? -14.085 -1.093 35.329 1.00 58.59 119 ASN A CA 1
ATOM 980 C C . ASN A 1 119 ? -12.566 -1.120 35.628 1.00 58.59 119 ASN A C 1
ATOM 982 O O . ASN A 1 119 ? -12.051 -0.344 36.433 1.00 58.59 119 ASN A O 1
ATOM 986 N N . SER A 1 120 ? -11.804 -2.014 35.003 1.00 74.38 120 SER A N 1
ATOM 987 C CA . SER A 1 120 ? -10.362 -2.098 35.148 1.00 74.38 120 SER A CA 1
ATOM 988 C C . SER A 1 120 ? -9.680 -1.012 34.319 1.00 74.38 120 SER A C 1
ATOM 990 O O . SER A 1 120 ? -9.695 -1.033 33.086 1.00 74.38 120 SER A O 1
ATOM 992 N N . LYS A 1 121 ? -8.991 -0.092 35.009 1.00 79.44 121 LYS A N 1
ATOM 993 C CA . LYS A 1 121 ? -8.115 0.932 34.408 1.00 79.44 121 LYS A CA 1
ATOM 994 C C . LYS A 1 121 ? -7.159 0.339 33.357 1.00 79.44 121 LYS A C 1
ATOM 996 O O . LYS A 1 121 ? -6.847 0.999 32.373 1.00 79.44 121 LYS A O 1
ATOM 1001 N N . LYS A 1 122 ? -6.730 -0.919 33.526 1.00 81.69 122 LYS A N 1
ATOM 1002 C CA . LYS A 1 122 ? -5.822 -1.621 32.603 1.00 81.69 122 LYS A CA 1
ATOM 1003 C C . LYS A 1 122 ? -6.435 -1.851 31.216 1.00 81.69 122 LYS A C 1
ATOM 1005 O O . LYS A 1 122 ? -5.757 -1.612 30.220 1.00 81.69 122 LYS A O 1
ATOM 1010 N N . GLU A 1 123 ? -7.697 -2.276 31.134 1.00 82.31 123 GLU A N 1
ATOM 1011 C CA . GLU A 1 123 ? -8.365 -2.525 29.843 1.00 82.31 123 GLU A CA 1
ATOM 1012 C C . GLU A 1 123 ? -8.574 -1.212 29.077 1.00 82.31 123 GLU A C 1
ATOM 1014 O O . GLU A 1 123 ? -8.384 -1.164 27.861 1.00 82.31 123 GLU A O 1
ATOM 1019 N N . HIS A 1 124 ? -8.870 -0.123 29.795 1.00 83.69 124 HIS A N 1
ATOM 1020 C CA . HIS A 1 124 ? -8.972 1.211 29.206 1.00 83.69 124 HIS A CA 1
ATOM 1021 C C . HIS A 1 124 ? -7.673 1.625 28.495 1.00 83.69 124 HIS A C 1
ATOM 1023 O O . HIS A 1 124 ? -7.711 2.002 27.322 1.00 83.69 124 HIS A O 1
ATOM 1029 N N . TYR A 1 125 ? -6.518 1.487 29.159 1.00 87.00 125 TYR A N 1
ATOM 1030 C CA . TYR A 1 125 ? -5.227 1.809 28.546 1.00 87.00 125 TYR A CA 1
ATOM 1031 C C . TYR A 1 125 ? -4.913 0.917 27.342 1.00 87.00 125 TYR A C 1
ATOM 1033 O O . TYR A 1 125 ? -4.470 1.427 26.317 1.00 87.00 125 TYR A O 1
ATOM 1041 N N . ILE A 1 126 ? -5.190 -0.389 27.410 1.00 87.38 126 ILE A N 1
ATOM 1042 C CA . ILE A 1 126 ? -4.964 -1.305 26.277 1.00 87.38 126 ILE A CA 1
ATOM 1043 C C . ILE A 1 126 ? -5.783 -0.875 25.052 1.00 87.38 126 ILE A C 1
ATOM 1045 O O . ILE A 1 126 ? -5.260 -0.842 23.936 1.00 87.38 126 ILE A O 1
ATOM 1049 N N . VAL A 1 127 ? -7.055 -0.514 25.248 1.00 86.06 127 VAL A N 1
ATOM 1050 C CA . VAL A 1 127 ? -7.924 -0.027 24.166 1.00 86.06 127 VAL A CA 1
ATOM 1051 C C . VAL A 1 127 ? -7.414 1.301 23.602 1.00 86.06 127 VAL A C 1
ATOM 1053 O O . VAL A 1 127 ? -7.383 1.459 22.379 1.00 86.06 127 VAL A O 1
ATOM 1056 N N . LEU A 1 128 ? -6.979 2.224 24.465 1.00 88.44 128 LEU A N 1
ATOM 1057 C CA . LEU A 1 128 ? -6.414 3.509 24.057 1.00 88.44 128 LEU A CA 1
ATOM 1058 C C . LEU A 1 128 ? -5.134 3.329 23.226 1.00 88.44 128 LEU A C 1
ATOM 1060 O O . LEU A 1 128 ? -5.065 3.834 22.107 1.00 88.44 128 LEU A O 1
ATOM 1064 N N . PHE A 1 129 ? -4.163 2.555 23.720 1.00 90.31 129 PHE A N 1
ATOM 1065 C CA . PHE A 1 129 ? -2.911 2.270 23.008 1.00 90.31 129 PHE A CA 1
ATOM 1066 C C . PHE A 1 129 ? -3.159 1.591 21.667 1.00 90.31 129 PHE A C 1
ATOM 1068 O O . PHE A 1 129 ? -2.620 2.020 20.647 1.00 90.31 129 PHE A O 1
ATOM 1075 N N . ARG A 1 130 ? -4.036 0.580 21.638 1.00 90.00 130 ARG A N 1
ATOM 1076 C CA . ARG A 1 130 ? -4.447 -0.073 20.391 1.00 90.00 130 ARG A CA 1
ATOM 1077 C C . ARG A 1 130 ? -4.994 0.938 19.385 1.00 90.00 130 ARG A C 1
ATOM 1079 O O . ARG A 1 130 ? -4.708 0.818 18.198 1.00 90.00 130 ARG A O 1
ATOM 1086 N N . ARG A 1 131 ? -5.800 1.901 19.834 1.00 90.38 131 ARG A N 1
ATOM 1087 C CA . ARG A 1 131 ? -6.400 2.910 18.957 1.00 90.38 131 ARG A CA 1
ATOM 1088 C C . ARG A 1 131 ? -5.356 3.888 18.422 1.00 90.38 131 ARG A C 1
ATOM 1090 O O . ARG A 1 131 ? -5.365 4.166 17.228 1.00 90.38 131 ARG A O 1
ATOM 1097 N N . ILE A 1 132 ? -4.448 4.356 19.279 1.00 93.00 132 ILE A N 1
ATOM 1098 C CA . ILE A 1 132 ? -3.346 5.248 18.895 1.00 93.00 132 ILE A CA 1
ATOM 1099 C C . ILE A 1 132 ? -2.457 4.563 17.852 1.00 93.00 132 ILE A C 1
ATOM 1101 O O . ILE A 1 132 ? -2.304 5.085 16.751 1.00 93.00 132 ILE A O 1
ATOM 1105 N N . PHE A 1 133 ? -1.950 3.363 18.147 1.00 94.00 133 PHE A N 1
ATOM 1106 C CA . PHE A 1 133 ? -1.123 2.614 17.198 1.00 94.00 133 PHE A CA 1
ATOM 1107 C C . PHE A 1 133 ? -1.893 2.236 15.933 1.00 94.00 133 PHE A C 1
ATOM 1109 O O . PHE A 1 133 ? -1.355 2.352 14.840 1.00 94.00 133 PHE A O 1
ATOM 1116 N N . GLY A 1 134 ? -3.172 1.874 16.050 1.00 93.75 134 GLY A N 1
ATOM 1117 C CA . GLY A 1 134 ? -4.022 1.601 14.895 1.00 93.75 134 GLY A CA 1
ATOM 1118 C C . GLY A 1 134 ? -4.137 2.800 13.949 1.00 93.75 134 GLY A C 1
ATOM 1119 O O . GLY A 1 134 ? -4.005 2.633 12.740 1.00 93.75 134 GLY A O 1
ATOM 1120 N N . TYR A 1 135 ? -4.328 4.014 14.477 1.00 95.12 135 TYR A N 1
ATOM 1121 C CA . TYR A 1 135 ? -4.401 5.224 13.653 1.00 95.12 135 TYR A CA 1
ATOM 1122 C C . TYR A 1 135 ? -3.050 5.650 13.077 1.00 95.12 135 TYR A C 1
ATOM 1124 O O . TYR A 1 135 ? -3.009 6.041 11.912 1.00 95.12 135 TYR A O 1
ATOM 1132 N N . ILE A 1 136 ? -1.956 5.530 13.839 1.00 96.75 136 ILE A N 1
ATOM 1133 C CA . ILE A 1 136 ? -0.597 5.762 13.317 1.00 96.75 136 ILE A CA 1
ATOM 1134 C C . ILE A 1 136 ? -0.314 4.786 12.168 1.00 96.75 136 ILE A C 1
ATOM 1136 O O . ILE A 1 136 ? 0.124 5.201 11.097 1.00 96.75 136 ILE A O 1
ATOM 1140 N N . GLY A 1 137 ? -0.643 3.505 12.363 1.00 96.75 137 GLY A N 1
ATOM 1141 C CA . GLY A 1 137 ? -0.509 2.463 11.351 1.00 96.75 137 GLY A CA 1
ATOM 1142 C C . GLY A 1 137 ? -1.304 2.781 10.087 1.00 96.75 137 GLY A C 1
ATOM 1143 O O . GLY A 1 137 ? -0.740 2.798 9.001 1.00 96.75 137 GLY A O 1
ATOM 1144 N N . VAL A 1 138 ? -2.590 3.122 10.219 1.00 96.56 138 VAL A N 1
ATOM 1145 C CA . VAL A 1 138 ? -3.446 3.516 9.084 1.00 96.56 138 VAL A CA 1
ATOM 1146 C C . VAL A 1 138 ? -2.891 4.732 8.341 1.00 96.56 138 VAL A C 1
ATOM 1148 O O . VAL A 1 138 ? -2.835 4.709 7.115 1.00 96.56 138 VAL A O 1
ATOM 1151 N N . ALA A 1 139 ? -2.483 5.786 9.054 1.00 97.81 139 ALA A N 1
ATOM 1152 C CA . ALA A 1 139 ? -1.935 6.988 8.428 1.00 97.81 139 ALA A CA 1
ATOM 1153 C C . ALA A 1 139 ? -0.658 6.671 7.636 1.00 97.81 139 ALA A C 1
ATOM 1155 O O . ALA A 1 139 ? -0.508 7.105 6.497 1.00 97.81 139 ALA A O 1
ATOM 1156 N N . SER A 1 140 ? 0.223 5.855 8.211 1.00 98.00 140 SER A N 1
ATOM 1157 C CA . SER A 1 140 ? 1.460 5.427 7.565 1.00 98.00 140 SER A CA 1
ATOM 1158 C C . SER A 1 140 ? 1.205 4.517 6.353 1.00 98.00 140 SER A C 1
ATOM 1160 O O . SER A 1 140 ? 1.793 4.742 5.297 1.00 98.00 140 SER A O 1
ATOM 1162 N N . LEU A 1 141 ? 0.243 3.587 6.430 1.00 97.88 141 LEU A N 1
ATOM 1163 C CA . LEU A 1 141 ? -0.179 2.774 5.282 1.00 97.88 141 LEU A CA 1
ATOM 1164 C C . LEU A 1 141 ? -0.739 3.631 4.134 1.00 97.88 141 LEU A C 1
ATOM 1166 O O . LEU A 1 141 ? -0.491 3.317 2.973 1.00 97.88 141 LEU A O 1
ATOM 1170 N N . LEU A 1 142 ? -1.470 4.715 4.432 1.00 98.12 142 LEU A N 1
ATOM 1171 C CA . LEU A 1 142 ? -1.938 5.653 3.403 1.00 98.12 142 LEU A CA 1
ATOM 1172 C C . LEU A 1 142 ? -0.771 6.369 2.716 1.00 98.12 142 LEU A C 1
ATOM 1174 O O . LEU A 1 142 ? -0.781 6.484 1.493 1.00 98.12 142 LEU A O 1
ATOM 1178 N N . VAL A 1 143 ? 0.246 6.799 3.472 1.00 98.25 143 VAL A N 1
ATOM 1179 C CA . VAL A 1 143 ? 1.491 7.339 2.895 1.00 98.25 143 VAL A CA 1
ATOM 1180 C C . VAL A 1 143 ? 2.162 6.293 2.002 1.00 98.25 143 VAL A C 1
ATOM 1182 O O . VAL A 1 143 ? 2.554 6.618 0.883 1.00 98.25 143 VAL A O 1
ATOM 1185 N N . GLY A 1 144 ? 2.206 5.034 2.449 1.00 97.88 144 GLY A N 1
ATOM 1186 C CA . GLY A 1 144 ? 2.736 3.911 1.674 1.00 97.88 144 GLY A CA 1
ATOM 1187 C C . GLY A 1 144 ? 2.017 3.724 0.334 1.00 97.88 144 GLY A C 1
ATOM 1188 O O . GLY A 1 144 ? 2.651 3.649 -0.715 1.00 97.88 144 GLY A O 1
ATOM 1189 N N . VAL A 1 145 ? 0.681 3.733 0.347 1.00 98.00 145 VAL A N 1
ATOM 1190 C CA . VAL A 1 145 ? -0.150 3.617 -0.863 1.00 98.00 145 VAL A CA 1
ATOM 1191 C C . VAL A 1 145 ? 0.026 4.798 -1.810 1.00 98.00 145 VAL A C 1
ATOM 1193 O O . VAL A 1 145 ? 0.120 4.588 -3.017 1.00 98.00 145 VAL A O 1
ATOM 1196 N N . ILE A 1 146 ? 0.094 6.025 -1.288 1.00 98.00 146 ILE A N 1
ATOM 1197 C CA . ILE A 1 146 ? 0.353 7.218 -2.103 1.00 98.00 146 ILE A CA 1
ATOM 1198 C C . ILE A 1 146 ? 1.737 7.110 -2.753 1.00 98.00 146 ILE A C 1
ATOM 1200 O O . ILE A 1 146 ? 1.860 7.311 -3.960 1.00 98.00 146 ILE A O 1
ATOM 1204 N N . GLY A 1 147 ? 2.756 6.726 -1.977 1.00 97.31 147 GLY A N 1
ATOM 1205 C CA . GLY A 1 147 ? 4.101 6.467 -2.486 1.00 97.31 147 GLY A CA 1
ATOM 1206 C C . GLY A 1 147 ? 4.102 5.407 -3.584 1.00 97.31 147 GLY A C 1
ATOM 1207 O O . GLY A 1 147 ? 4.654 5.636 -4.650 1.00 97.31 147 GLY A O 1
ATOM 1208 N N . MET A 1 148 ? 3.414 4.283 -3.376 1.00 96.75 148 MET A N 1
ATOM 1209 C CA . MET A 1 148 ? 3.326 3.193 -4.352 1.00 96.75 148 MET A CA 1
ATOM 1210 C C . MET A 1 148 ? 2.617 3.605 -5.644 1.00 96.75 148 MET A C 1
ATOM 1212 O O . MET A 1 148 ? 3.061 3.234 -6.727 1.00 96.75 148 MET A O 1
ATOM 1216 N N . PHE A 1 149 ? 1.532 4.376 -5.545 1.00 97.62 149 PHE A N 1
ATOM 1217 C CA . PHE A 1 149 ? 0.831 4.900 -6.715 1.00 97.62 149 PHE A CA 1
ATOM 1218 C C . PHE A 1 149 ? 1.770 5.765 -7.559 1.00 97.62 149 PHE A C 1
ATOM 1220 O O . PHE A 1 149 ? 1.941 5.527 -8.753 1.00 97.62 149 PHE A O 1
ATOM 1227 N N . PHE A 1 150 ? 2.424 6.740 -6.922 1.00 96.69 150 PHE A N 1
ATOM 1228 C CA . PHE A 1 150 ? 3.324 7.654 -7.617 1.00 96.69 150 PHE A CA 1
ATOM 1229 C C . PHE A 1 150 ? 4.649 7.015 -8.030 1.00 96.69 150 PHE A C 1
ATOM 1231 O O . PHE A 1 150 ? 5.238 7.471 -9.000 1.00 96.69 150 PHE A O 1
ATOM 1238 N N . LEU A 1 151 ? 5.080 5.933 -7.383 1.00 94.56 151 LEU A N 1
ATOM 1239 C CA . LEU A 1 151 ? 6.209 5.123 -7.836 1.00 94.56 151 LEU A CA 1
ATOM 1240 C C . LEU A 1 151 ? 5.946 4.514 -9.218 1.00 94.56 151 LEU A C 1
ATOM 1242 O O . LEU A 1 151 ? 6.852 4.490 -10.042 1.00 94.56 151 LEU A O 1
ATOM 1246 N N . GLY A 1 152 ? 4.712 4.074 -9.489 1.00 93.56 152 GLY A N 1
ATOM 1247 C CA . GLY A 1 152 ? 4.339 3.605 -10.825 1.00 93.56 152 GLY A CA 1
ATOM 1248 C C . GLY A 1 152 ? 4.145 4.739 -11.839 1.00 93.56 152 GLY A C 1
ATOM 1249 O O . GLY A 1 152 ? 4.375 4.548 -13.026 1.00 93.56 152 GLY A O 1
ATOM 1250 N N . VAL A 1 153 ? 3.747 5.938 -11.400 1.00 94.94 153 VAL A N 1
ATOM 1251 C CA . VAL A 1 153 ? 3.642 7.112 -12.292 1.00 94.94 153 VAL A CA 1
ATOM 1252 C C . VAL A 1 153 ? 5.027 7.644 -12.674 1.00 94.94 153 VAL A C 1
ATOM 1254 O O . VAL A 1 153 ? 5.276 7.955 -13.836 1.00 94.94 153 VAL A O 1
ATOM 1257 N N . PHE A 1 154 ? 5.925 7.736 -11.696 1.00 93.94 154 PHE A N 1
ATOM 1258 C CA . PHE A 1 154 ? 7.290 8.230 -11.832 1.00 93.94 154 PHE A CA 1
ATOM 1259 C C . PHE A 1 154 ? 8.264 7.057 -11.717 1.00 93.94 154 PHE A C 1
ATOM 1261 O O . PHE A 1 154 ? 8.995 6.918 -10.732 1.00 93.94 154 PHE A O 1
ATOM 1268 N N . SER A 1 155 ? 8.249 6.187 -12.729 1.00 87.75 155 SER A N 1
ATOM 1269 C CA . SER A 1 155 ? 9.207 5.083 -12.843 1.00 87.75 155 SER A CA 1
ATOM 1270 C C . SER A 1 155 ? 10.643 5.622 -12.932 1.00 87.75 155 SER A C 1
ATOM 1272 O O . SER A 1 155 ? 10.837 6.785 -13.290 1.00 87.75 155 SER A O 1
ATOM 1274 N N . LEU A 1 156 ? 11.656 4.805 -12.616 1.00 86.94 156 LEU A N 1
ATOM 1275 C CA . LEU A 1 156 ? 13.068 5.238 -12.568 1.00 86.94 156 LEU A CA 1
ATOM 1276 C C . LEU A 1 156 ? 13.501 6.018 -13.820 1.00 86.94 156 LEU A C 1
ATOM 1278 O O . LEU A 1 156 ? 14.089 7.087 -13.707 1.00 86.94 156 LEU A O 1
ATOM 1282 N N . ASP A 1 157 ? 13.131 5.530 -15.004 1.00 86.44 157 ASP A N 1
ATOM 1283 C CA . ASP A 1 157 ? 13.485 6.165 -16.281 1.00 86.44 157 ASP A CA 1
ATOM 1284 C C . ASP A 1 157 ? 12.621 7.393 -16.626 1.00 86.44 157 ASP A C 1
ATOM 1286 O O . ASP A 1 157 ? 12.959 8.166 -17.520 1.00 86.44 157 ASP A O 1
ATOM 1290 N N . ARG A 1 158 ? 11.469 7.558 -15.965 1.00 85.94 158 ARG A N 1
ATOM 1291 C CA . ARG A 1 158 ? 10.437 8.564 -16.284 1.00 85.94 158 ARG A CA 1
ATOM 1292 C C . ARG A 1 158 ? 10.166 9.521 -15.127 1.00 85.94 158 ARG A C 1
ATOM 1294 O O . ARG A 1 158 ? 9.112 10.154 -15.064 1.00 85.94 158 ARG A O 1
ATOM 1301 N N . SER A 1 159 ? 11.116 9.630 -14.209 1.00 89.50 159 SER A N 1
ATOM 1302 C CA . SER A 1 159 ? 11.000 10.450 -13.014 1.00 89.50 159 SER A CA 1
ATOM 1303 C C . SER A 1 159 ? 11.747 11.774 -13.189 1.00 89.50 159 SER A C 1
ATOM 1305 O O . SER A 1 159 ? 12.976 11.785 -13.127 1.00 89.50 159 SER A O 1
ATOM 1307 N N . PRO A 1 160 ? 11.052 12.916 -13.338 1.00 88.25 160 PRO A N 1
ATOM 1308 C CA . PRO A 1 160 ? 11.716 14.210 -13.266 1.00 88.25 160 PRO A CA 1
ATOM 1309 C C . PRO A 1 160 ? 12.190 14.471 -11.827 1.00 88.25 160 PRO A C 1
ATOM 1311 O O . PRO A 1 160 ? 11.501 14.103 -10.877 1.00 88.25 160 PRO A O 1
ATOM 1314 N N . PHE A 1 161 ? 13.345 15.123 -11.663 1.00 89.00 161 PHE A N 1
ATOM 1315 C CA . PHE A 1 161 ? 13.876 15.569 -10.360 1.00 89.00 161 PHE A CA 1
ATOM 1316 C C . PHE A 1 161 ? 13.988 14.472 -9.282 1.00 89.00 161 PHE A C 1
ATOM 1318 O O . PHE A 1 161 ? 13.748 14.744 -8.107 1.00 89.00 161 PHE A O 1
ATOM 1325 N N . ASP A 1 162 ? 14.285 13.228 -9.671 1.00 88.88 162 ASP A N 1
ATOM 1326 C CA . ASP A 1 162 ? 14.425 12.090 -8.749 1.00 88.88 162 ASP A CA 1
ATOM 1327 C C . ASP A 1 162 ? 13.203 11.846 -7.838 1.00 88.88 162 ASP A C 1
ATOM 1329 O O . ASP A 1 162 ? 13.308 11.237 -6.770 1.00 88.88 162 ASP A O 1
ATOM 1333 N N . LEU A 1 163 ? 12.006 12.265 -8.272 1.00 93.56 163 LEU A N 1
ATOM 1334 C CA . LEU A 1 163 ? 10.740 12.010 -7.574 1.00 93.56 163 LEU A CA 1
ATOM 1335 C C . LEU A 1 163 ? 10.529 10.527 -7.237 1.00 93.56 163 LEU A C 1
ATOM 1337 O O . LEU A 1 163 ? 9.969 10.216 -6.183 1.00 93.56 163 LEU A O 1
ATOM 1341 N N . HIS A 1 164 ? 11.029 9.619 -8.078 1.00 93.94 164 HIS A N 1
ATOM 1342 C CA . HIS A 1 164 ? 11.039 8.184 -7.823 1.00 93.94 164 HIS A CA 1
ATOM 1343 C C . HIS A 1 164 ? 11.610 7.844 -6.444 1.00 93.94 164 HIS A C 1
ATOM 1345 O O . HIS A 1 164 ? 11.003 7.065 -5.715 1.00 93.94 164 HIS A O 1
ATOM 1351 N N . TYR A 1 165 ? 12.738 8.448 -6.053 1.00 92.81 165 TYR A N 1
ATOM 1352 C CA . TYR A 1 165 ? 13.396 8.174 -4.775 1.00 92.81 165 TYR A CA 1
ATOM 1353 C C . TYR A 1 165 ? 12.529 8.588 -3.578 1.00 92.81 165 TYR A C 1
ATOM 1355 O O . TYR A 1 165 ? 12.407 7.860 -2.590 1.00 92.81 165 TYR A O 1
ATOM 1363 N N . TYR A 1 166 ? 11.871 9.745 -3.668 1.00 94.81 166 TYR A N 1
ATOM 1364 C CA . TYR A 1 166 ? 10.979 10.220 -2.610 1.00 94.81 166 TYR A CA 1
ATOM 1365 C C . TYR A 1 166 ? 9.731 9.343 -2.481 1.00 94.81 166 TYR A C 1
ATOM 1367 O O . TYR A 1 166 ? 9.314 9.012 -1.364 1.00 94.81 166 TYR A O 1
ATOM 1375 N N . PHE A 1 167 ? 9.143 8.932 -3.607 1.00 96.00 167 PHE A N 1
ATOM 1376 C CA . PHE A 1 167 ? 7.958 8.077 -3.608 1.00 96.00 167 PHE A CA 1
ATOM 1377 C C . PHE A 1 167 ? 8.273 6.628 -3.240 1.00 96.00 167 PHE A C 1
ATOM 1379 O O . PHE A 1 167 ? 7.483 6.025 -2.515 1.00 96.00 167 PHE A O 1
ATOM 1386 N N . SER A 1 168 ? 9.434 6.093 -3.628 1.00 94.06 168 SER A N 1
ATOM 1387 C CA . SER A 1 168 ? 9.898 4.774 -3.188 1.00 94.06 168 SER A CA 1
ATOM 1388 C C . SER A 1 168 ? 10.152 4.762 -1.685 1.00 94.06 168 SER A C 1
ATOM 1390 O O . SER A 1 168 ? 9.598 3.916 -0.983 1.00 94.06 168 SER A O 1
ATOM 1392 N N . THR A 1 169 ? 10.862 5.762 -1.158 1.00 94.00 169 THR A N 1
ATOM 1393 C CA . THR A 1 169 ? 11.087 5.915 0.287 1.00 94.00 169 THR A CA 1
ATOM 1394 C C . THR A 1 169 ? 9.762 6.043 1.039 1.00 94.00 169 THR A C 1
ATOM 1396 O O . THR A 1 169 ? 9.569 5.405 2.073 1.00 94.00 169 THR A O 1
ATOM 1399 N N . SER A 1 170 ? 8.811 6.811 0.498 1.00 96.31 170 SER A N 1
ATOM 1400 C CA . SER A 1 170 ? 7.468 6.949 1.075 1.00 96.31 170 SER A CA 1
ATOM 1401 C C . SER A 1 170 ? 6.677 5.638 1.035 1.00 96.31 170 SER A C 1
ATOM 1403 O O . SER A 1 170 ? 6.007 5.309 2.012 1.00 96.31 170 SER A O 1
ATOM 1405 N N . ALA A 1 171 ? 6.773 4.873 -0.057 1.00 95.81 171 ALA A N 1
ATOM 1406 C CA . ALA A 1 171 ? 6.117 3.578 -0.212 1.00 95.81 171 ALA A CA 1
ATOM 1407 C C . ALA A 1 171 ? 6.653 2.564 0.804 1.00 95.81 171 ALA A C 1
ATOM 1409 O O . ALA A 1 171 ? 5.893 2.043 1.621 1.00 95.81 171 ALA A O 1
ATOM 1410 N N . PHE A 1 172 ? 7.968 2.331 0.797 1.00 93.12 172 PHE A N 1
ATOM 1411 C CA . PHE A 1 172 ? 8.620 1.376 1.691 1.00 93.12 172 PHE A CA 1
ATOM 1412 C C . PHE A 1 172 ? 8.497 1.799 3.155 1.00 93.12 172 PHE A C 1
ATOM 1414 O O . PHE A 1 172 ? 8.039 1.012 3.981 1.00 93.12 172 PHE A O 1
ATOM 1421 N N . GLY A 1 173 ? 8.827 3.052 3.477 1.00 94.94 173 GLY A N 1
ATOM 1422 C CA . GLY A 1 173 ? 8.728 3.577 4.838 1.00 94.94 173 GLY A CA 1
ATOM 1423 C C . GLY A 1 173 ? 7.292 3.570 5.359 1.00 94.94 173 GLY A C 1
ATOM 1424 O O . GLY A 1 173 ? 7.040 3.118 6.476 1.00 94.94 173 GLY A O 1
ATOM 1425 N N . GLY A 1 174 ? 6.333 4.002 4.536 1.00 97.25 174 GLY A N 1
ATOM 1426 C CA . GLY A 1 174 ? 4.913 4.011 4.881 1.00 97.25 174 GLY A CA 1
ATOM 1427 C C . GLY A 1 174 ? 4.341 2.610 5.100 1.00 97.25 174 GLY A C 1
ATOM 1428 O O . GLY A 1 174 ? 3.635 2.372 6.079 1.00 97.25 174 GLY A O 1
ATOM 1429 N N . PHE A 1 175 ? 4.679 1.644 4.243 1.00 96.25 175 PHE A N 1
ATOM 1430 C CA . PHE A 1 175 ? 4.237 0.266 4.447 1.00 96.25 175 PHE A CA 1
ATOM 1431 C C . PHE A 1 175 ? 4.929 -0.414 5.626 1.00 96.25 175 PHE A C 1
ATOM 1433 O O . PHE A 1 175 ? 4.245 -1.096 6.384 1.00 96.25 175 PHE A O 1
ATOM 1440 N N . ALA A 1 176 ? 6.231 -0.209 5.837 1.00 95.62 176 ALA A N 1
ATOM 1441 C CA . ALA A 1 176 ? 6.962 -0.817 6.950 1.00 95.62 176 ALA A CA 1
ATOM 1442 C C . ALA A 1 176 ? 6.477 -0.286 8.309 1.00 95.62 176 ALA A C 1
ATOM 1444 O O . ALA A 1 176 ? 6.072 -1.061 9.178 1.00 95.62 176 ALA A O 1
ATOM 1445 N N . VAL A 1 177 ? 6.438 1.041 8.478 1.00 96.56 177 VAL A N 1
ATOM 1446 C CA . VAL A 1 177 ? 5.946 1.683 9.708 1.00 96.56 177 VAL A CA 1
ATOM 1447 C C . VAL A 1 177 ? 4.453 1.397 9.902 1.00 96.56 177 VAL A C 1
ATOM 1449 O O . VAL A 1 177 ? 4.009 1.071 11.008 1.00 96.56 177 VAL A O 1
ATOM 1452 N N . GLY A 1 178 ? 3.678 1.438 8.817 1.00 96.94 178 GLY A N 1
ATOM 1453 C CA . GLY A 1 178 ? 2.264 1.094 8.810 1.00 96.94 178 GLY A CA 1
ATOM 1454 C C . GLY A 1 178 ? 1.996 -0.340 9.258 1.00 96.94 178 GLY A C 1
ATOM 1455 O O . GLY A 1 178 ? 1.134 -0.564 10.115 1.00 96.94 178 GLY A O 1
ATOM 1456 N N . ALA A 1 179 ? 2.753 -1.305 8.731 1.00 95.69 179 ALA A N 1
ATOM 1457 C CA . ALA A 1 179 ? 2.668 -2.710 9.106 1.00 95.69 179 ALA A CA 1
ATOM 1458 C C . ALA A 1 179 ? 3.045 -2.916 10.576 1.00 95.69 179 ALA A C 1
ATOM 1460 O O . ALA A 1 179 ? 2.274 -3.537 11.308 1.00 95.69 179 ALA A O 1
ATOM 1461 N N . PHE A 1 180 ? 4.141 -2.310 11.038 1.00 96.12 180 PHE A N 1
ATOM 1462 C CA . PHE A 1 180 ? 4.590 -2.397 12.426 1.00 96.12 180 PHE A CA 1
ATOM 1463 C C . PHE A 1 180 ? 3.510 -1.939 13.420 1.00 96.12 180 PHE A C 1
ATOM 1465 O O . PHE A 1 180 ? 3.092 -2.702 14.296 1.00 96.12 180 PHE A O 1
ATOM 1472 N N . PHE A 1 181 ? 2.987 -0.719 13.262 1.00 95.81 181 PHE A N 1
ATOM 1473 C CA . PHE A 1 181 ? 1.990 -0.173 14.192 1.00 95.81 181 PHE A CA 1
ATOM 1474 C C . PHE A 1 181 ? 0.621 -0.855 14.083 1.00 95.81 181 PHE A C 1
ATOM 1476 O O . PHE A 1 181 ? -0.048 -1.075 15.098 1.00 95.81 181 PHE A O 1
ATOM 1483 N N . THR A 1 182 ? 0.215 -1.256 12.875 1.00 93.88 182 THR A N 1
ATOM 1484 C CA . THR A 1 182 ? -1.001 -2.060 12.670 1.00 93.88 182 THR A CA 1
ATOM 1485 C C . THR A 1 182 ? -0.853 -3.436 13.325 1.00 93.88 182 THR A C 1
ATOM 1487 O O . THR A 1 182 ? -1.770 -3.899 14.005 1.00 93.88 182 THR A O 1
ATOM 1490 N N . GLY A 1 183 ? 0.317 -4.065 13.201 1.00 93.38 183 GLY A N 1
ATOM 1491 C CA . GLY A 1 183 ? 0.646 -5.334 13.840 1.00 93.38 183 GLY A CA 1
ATOM 1492 C C . GLY A 1 183 ? 0.610 -5.243 15.365 1.00 93.38 183 GLY A C 1
ATOM 1493 O O . GLY A 1 183 ? -0.040 -6.070 16.009 1.00 93.38 183 GLY A O 1
ATOM 1494 N N . LEU A 1 184 ? 1.191 -4.188 15.951 1.00 93.44 184 LEU A N 1
ATOM 1495 C CA . LEU A 1 184 ? 1.080 -3.906 17.389 1.00 93.44 184 LEU A CA 1
ATOM 1496 C C . LEU A 1 184 ? -0.384 -3.770 17.827 1.00 93.44 184 LEU A C 1
ATOM 1498 O O . LEU A 1 184 ? -0.808 -4.414 18.789 1.00 93.44 184 LEU A O 1
ATOM 1502 N N . ALA A 1 185 ? -1.187 -2.994 17.094 1.00 92.00 185 ALA A N 1
ATOM 1503 C CA . ALA A 1 185 ? -2.608 -2.818 17.389 1.00 92.00 185 ALA A CA 1
ATOM 1504 C C . ALA A 1 185 ? -3.396 -4.145 17.345 1.00 92.00 185 ALA A C 1
ATOM 1506 O O . ALA A 1 185 ? -4.318 -4.342 18.146 1.00 92.00 185 ALA A O 1
ATOM 1507 N N . ILE A 1 186 ? -3.022 -5.069 16.452 1.00 90.62 186 ILE A N 1
ATOM 1508 C CA . ILE A 1 186 ? -3.598 -6.420 16.357 1.00 90.62 186 ILE A CA 1
ATOM 1509 C C . ILE A 1 186 ? -3.172 -7.294 17.545 1.00 90.62 186 ILE A C 1
ATOM 1511 O O . ILE A 1 186 ? -4.017 -7.927 18.183 1.00 90.62 186 ILE A O 1
ATOM 1515 N N .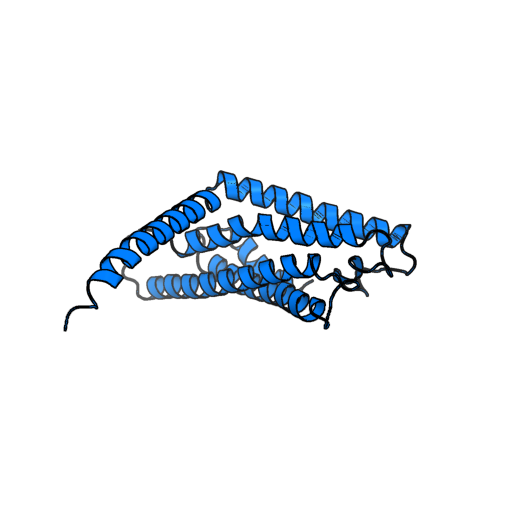 VAL A 1 187 ? -1.879 -7.327 17.882 1.00 91.31 187 VAL A N 1
ATOM 1516 C CA . VAL A 1 187 ? -1.346 -8.178 18.964 1.00 91.31 187 VAL A CA 1
ATOM 1517 C C . VAL A 1 187 ? -1.932 -7.796 20.327 1.00 91.31 187 VAL A C 1
ATOM 1519 O O . VAL A 1 187 ? -2.207 -8.683 21.148 1.00 91.31 187 VAL A O 1
ATOM 1522 N N . LEU A 1 188 ? -2.181 -6.501 20.549 1.00 86.38 188 LEU A N 1
ATOM 1523 C CA . LEU A 1 188 ? -2.735 -5.971 21.797 1.00 86.38 188 LEU A CA 1
ATOM 1524 C C . LEU A 1 188 ? -4.154 -6.477 22.108 1.00 86.38 188 LEU A C 1
ATOM 1526 O O . LEU A 1 188 ? -4.528 -6.519 23.280 1.00 86.38 188 LEU A O 1
ATOM 1530 N N . ARG A 1 189 ? -4.953 -6.905 21.113 1.00 76.25 189 ARG A N 1
ATOM 1531 C CA . ARG A 1 189 ? -6.317 -7.409 21.369 1.00 76.25 189 ARG A CA 1
ATOM 1532 C C . ARG A 1 189 ? -6.747 -8.514 20.400 1.00 76.25 189 ARG A C 1
ATOM 1534 O O . ARG A 1 189 ? -6.941 -8.283 19.214 1.00 76.25 189 ARG A O 1
ATOM 1541 N N . LYS A 1 190 ? -7.035 -9.704 20.943 1.00 59.97 190 LYS A N 1
ATOM 1542 C CA . LYS A 1 190 ? -7.321 -10.964 20.212 1.00 59.97 190 LYS A CA 1
ATOM 1543 C C . LYS A 1 190 ? -8.558 -10.999 19.292 1.00 59.97 190 LYS A C 1
ATOM 1545 O O . LYS A 1 190 ? -8.868 -12.066 18.779 1.00 59.97 190 LYS A O 1
ATOM 1550 N N . ARG A 1 191 ? -9.320 -9.919 19.111 1.00 63.88 191 ARG A N 1
ATOM 1551 C CA . ARG A 1 191 ? -10.703 -10.046 18.604 1.00 63.88 191 ARG A CA 1
ATOM 1552 C C . ARG A 1 191 ? -10.935 -9.718 17.134 1.00 63.88 191 ARG A C 1
ATOM 1554 O O . ARG A 1 191 ? -12.018 -10.015 16.653 1.00 63.88 191 ARG A O 1
ATOM 1561 N N . ILE A 1 192 ? -9.981 -9.107 16.437 1.00 64.31 192 ILE A N 1
ATOM 1562 C CA . ILE A 1 192 ? -10.227 -8.621 15.066 1.00 64.31 192 ILE A CA 1
ATOM 1563 C C . ILE A 1 192 ? -9.441 -9.422 14.040 1.00 64.31 192 ILE A C 1
ATOM 1565 O O . ILE A 1 192 ? -9.993 -9.818 13.022 1.00 64.31 192 ILE A O 1
ATOM 1569 N N . PHE A 1 193 ? -8.180 -9.711 14.345 1.00 76.25 193 PHE A N 1
ATOM 1570 C CA . PHE A 1 193 ? -7.322 -10.544 13.519 1.00 76.25 193 PHE A CA 1
ATOM 1571 C C . PHE A 1 193 ? -6.575 -11.552 14.399 1.00 76.25 193 PHE A C 1
ATOM 1573 O O . PHE A 1 193 ? -6.334 -11.274 15.582 1.00 76.25 193 PHE A O 1
ATOM 1580 N N . PRO A 1 194 ? -6.196 -12.721 13.853 1.00 85.00 194 PRO A N 1
ATOM 1581 C CA . PRO A 1 194 ? -5.331 -13.662 14.549 1.00 85.00 194 PRO A CA 1
ATOM 1582 C C . PRO A 1 194 ? -4.001 -12.997 14.930 1.00 85.00 194 PRO A C 1
ATOM 1584 O O . PRO A 1 194 ? -3.370 -12.341 14.103 1.00 85.00 194 PRO A O 1
ATOM 1587 N N . LYS A 1 195 ? -3.531 -13.214 16.165 1.00 86.62 195 LYS A N 1
ATOM 1588 C CA . LYS A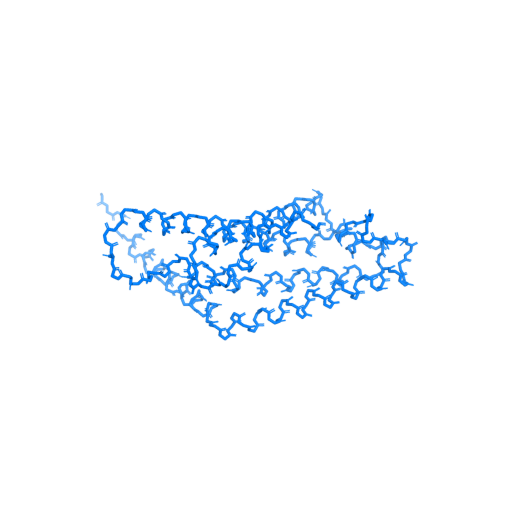 1 195 ? -2.229 -12.694 16.626 1.00 86.62 195 LYS A CA 1
ATOM 1589 C C . LYS A 1 195 ? -1.046 -13.029 15.705 1.00 86.62 195 LYS A C 1
ATOM 1591 O O . LYS A 1 195 ? -0.204 -12.149 15.556 1.00 86.62 195 LYS A O 1
ATOM 1596 N N . PRO A 1 196 ? -0.964 -14.221 15.075 1.00 91.06 196 PRO A N 1
ATOM 1597 C CA . PRO A 1 196 ? 0.113 -14.519 14.132 1.00 91.06 196 PRO A CA 1
ATOM 1598 C C . PRO A 1 196 ? 0.222 -13.508 12.989 1.00 91.06 196 PRO A C 1
ATOM 1600 O O . PRO A 1 196 ? 1.330 -13.132 12.633 1.00 91.06 196 PRO A O 1
ATOM 1603 N N . VAL A 1 197 ? -0.907 -12.995 12.481 1.00 88.81 197 VAL A N 1
ATOM 1604 C CA . VAL A 1 197 ? -0.907 -11.933 11.460 1.00 88.81 197 VAL A CA 1
ATOM 1605 C C . VAL A 1 197 ? -0.255 -10.671 12.017 1.00 88.81 197 VAL A C 1
ATOM 1607 O O . VAL A 1 197 ? 0.603 -10.085 11.372 1.00 88.81 197 VAL A O 1
ATOM 1610 N N . GLY A 1 198 ? -0.601 -10.287 13.248 1.00 90.38 198 GLY A N 1
ATOM 1611 C CA . GLY A 1 198 ? 0.016 -9.138 13.908 1.00 90.38 198 GLY A CA 1
ATOM 1612 C C . GLY A 1 198 ? 1.527 -9.300 14.107 1.00 90.38 198 GLY A C 1
ATOM 1613 O O . GLY A 1 198 ? 2.272 -8.373 13.813 1.00 90.38 198 GLY A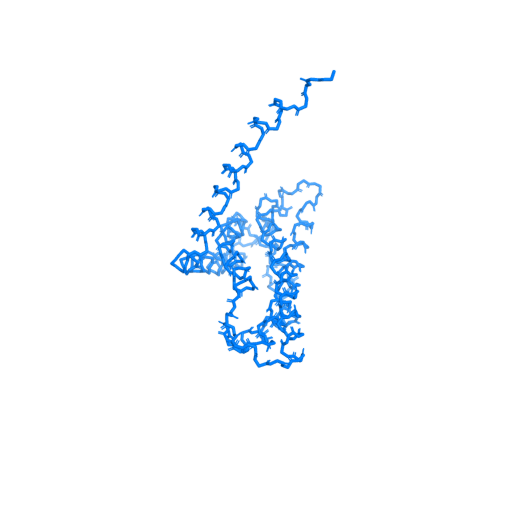 O 1
ATOM 1614 N N . TYR A 1 199 ? 1.992 -10.478 14.536 1.00 92.44 199 TYR A N 1
ATOM 1615 C CA . TYR A 1 199 ? 3.427 -10.759 14.658 1.00 92.44 199 TYR A CA 1
ATOM 1616 C C . TYR A 1 199 ? 4.144 -10.738 13.305 1.00 92.44 199 TYR A C 1
ATOM 1618 O O . TYR A 1 199 ? 5.213 -10.143 13.200 1.00 92.44 199 TYR A O 1
ATOM 1626 N N . PHE A 1 200 ? 3.538 -11.313 12.264 1.00 91.62 200 PHE A N 1
ATOM 1627 C CA . PHE A 1 200 ? 4.073 -11.249 10.905 1.00 91.62 200 PHE A CA 1
ATOM 1628 C C . PHE A 1 200 ? 4.196 -9.803 10.412 1.00 91.62 200 PHE A C 1
ATOM 1630 O O . PHE A 1 200 ? 5.203 -9.443 9.823 1.00 91.62 200 PHE A O 1
ATOM 1637 N N . MET A 1 201 ? 3.224 -8.940 10.705 1.00 91.81 201 MET A N 1
ATOM 1638 C CA . MET A 1 201 ? 3.296 -7.528 10.317 1.00 91.81 201 MET A CA 1
ATOM 1639 C C . MET A 1 201 ? 4.369 -6.735 11.078 1.00 91.81 201 MET A C 1
ATOM 1641 O O . MET A 1 201 ? 4.873 -5.750 10.549 1.00 91.81 201 MET A O 1
ATOM 1645 N N . ILE A 1 202 ? 4.722 -7.148 12.300 1.00 93.75 202 ILE A N 1
ATOM 1646 C CA . ILE A 1 202 ? 5.782 -6.511 13.097 1.00 93.75 202 ILE A CA 1
ATOM 1647 C C . ILE A 1 202 ? 7.167 -6.924 12.595 1.00 93.75 202 ILE A C 1
ATOM 1649 O O . ILE A 1 202 ? 8.026 -6.067 12.427 1.00 93.75 202 ILE A O 1
ATOM 1653 N N . PHE A 1 203 ? 7.384 -8.224 12.379 1.00 91.25 203 PHE A N 1
ATOM 1654 C CA . PHE A 1 203 ? 8.719 -8.774 12.116 1.00 91.25 203 PHE A CA 1
ATOM 1655 C C . PHE A 1 203 ? 8.988 -9.086 10.640 1.00 91.25 203 PHE A C 1
ATOM 1657 O O . PHE A 1 203 ? 10.141 -9.138 10.228 1.00 91.25 203 PHE A O 1
ATOM 1664 N N . GLY A 1 204 ? 7.948 -9.271 9.830 1.00 83.62 204 GLY A N 1
ATOM 1665 C CA . GLY A 1 204 ? 8.062 -9.592 8.408 1.00 83.62 204 GLY A CA 1
ATOM 1666 C C . GLY A 1 204 ? 8.817 -8.530 7.602 1.00 83.62 204 GLY A C 1
ATOM 1667 O O . GLY A 1 204 ? 9.768 -8.890 6.911 1.00 83.62 204 GLY A O 1
ATOM 1668 N N . PRO A 1 205 ? 8.483 -7.229 7.719 1.00 78.00 205 PRO A N 1
ATOM 1669 C CA . PRO A 1 205 ? 9.188 -6.179 6.981 1.00 78.00 205 PRO A CA 1
ATOM 1670 C C . PRO A 1 205 ? 10.689 -6.093 7.284 1.00 78.00 205 PRO A C 1
ATOM 1672 O O . PRO A 1 205 ? 11.443 -5.665 6.429 1.00 78.00 205 PRO A O 1
ATOM 1675 N N . SER A 1 206 ? 11.132 -6.500 8.479 1.00 62.91 206 SER A N 1
ATOM 1676 C CA . SER A 1 206 ? 12.558 -6.536 8.851 1.00 62.91 206 SER A CA 1
ATOM 1677 C C . SER A 1 206 ? 13.307 -7.780 8.360 1.00 62.91 206 SER A C 1
ATOM 1679 O O . SER A 1 206 ? 14.507 -7.895 8.591 1.00 62.91 206 SER A O 1
ATOM 1681 N N . THR A 1 207 ? 12.602 -8.734 7.746 1.00 53.94 207 THR A N 1
ATOM 1682 C CA . THR A 1 207 ? 13.168 -9.999 7.241 1.00 53.94 207 THR A CA 1
ATOM 1683 C C . THR A 1 207 ? 13.203 -10.088 5.715 1.00 53.94 207 THR A C 1
ATOM 1685 O O . THR A 1 207 ? 13.651 -11.106 5.191 1.00 53.94 207 THR A O 1
ATOM 1688 N N . ALA A 1 208 ? 12.710 -9.057 5.026 1.00 46.44 208 ALA A N 1
ATOM 1689 C CA . ALA A 1 208 ? 12.720 -8.908 3.572 1.00 46.44 208 ALA A CA 1
ATOM 1690 C C . ALA A 1 208 ? 13.708 -7.807 3.180 1.00 46.44 208 ALA A C 1
ATOM 1692 O O . ALA A 1 208 ? 14.333 -7.960 2.111 1.00 46.44 208 ALA A O 1
#